Protein AF-A0A2D6BKG0-F1 (afdb_monomer_lite)

Radius of gyration: 27.36 Å; chains: 1; bounding box: 60×52×92 Å

pLDDT: mean 72.8, std 13.01, range [36.5, 95.31]

Sequence (234 aa):
MRWFEVRFPGMQSNSRDVLMWMREPLLHFLVLGALVFSAYGWLNSDVEAPQEIRVTSGIRDHLASVFRRSWMRAPTDQEMADLVEDWVRTEIASREALSMGLDGDDTVVRLTPSAAVFLVTASAEWQEIVHYRQGREGITRRRPWLAALVFGLLHGFGFAGALSETGLPEHAIPVALLFFNLGVEVGQLCFIAAMLVAWRVVGQLPWPEWAWRLPVYAIGTTAAFWSIARISAF

Foldseek 3Di:
DDDDDDDDPDPPPDVVVVVVCVPDVLNLLLVLLVVVLVVVCVVCVPPDPPPDDDPDPQVLVLLQLVCCVVPVDGDDPVRSVVSVVVVVVVVVVVVVCVVVVVPPDPPPPDPQLVNVLVVVVVVLVVVCVVCVVVVHHDPCRVPVVVVLVVNLVSVLVSVLVVVVSSVDDPVCSVVVSVVVSVVVVVVVVVVVVVVVVVCVVVVVDPDDPCVVVVVVSVVSNVVSNVVVVVVVVD

Secondary structure (DSSP, 8-state):
-------PPP----HHHHHHHTT-HHHHHHHHHHHHHHHHHHHTTT----------HHHHHHHHHHHHHHHSSPPPHHHHHHHHHHHHHHHHHHHHHHHTTTTSS-TTS---HHHHHHHHHHHHHHHHHHHHHTTPPPHHHH-HHHHHHHHHHHHHHHHHHHHHHTT--GGGHHHHHHHHHHHHHHHHHHHHHHHHHHHHHHTTS---TTTTHHHHHHHHHHHHHHHHHHHTT-

Structure (mmCIF, N/CA/C/O backbone):
data_AF-A0A2D6BKG0-F1
#
_entry.id   AF-A0A2D6BKG0-F1
#
loop_
_atom_site.group_PDB
_atom_site.id
_atom_site.type_symbol
_atom_site.label_atom_id
_atom_site.label_alt_id
_atom_site.label_comp_id
_atom_site.label_asym_id
_atom_site.label_entity_id
_atom_site.label_seq_id
_atom_site.pdbx_PDB_ins_code
_atom_site.Cartn_x
_atom_site.Cartn_y
_atom_site.Cartn_z
_atom_site.occupancy
_atom_site.B_iso_or_equiv
_atom_site.auth_seq_id
_atom_site.auth_comp_id
_atom_site.auth_asym_id
_atom_site.auth_atom_id
_atom_site.pdbx_PDB_model_num
ATOM 1 N N . MET A 1 1 ? 31.776 10.019 59.604 1.00 43.19 1 MET A N 1
ATOM 2 C CA . MET A 1 1 ? 31.337 9.731 58.223 1.00 43.19 1 MET A CA 1
ATOM 3 C C . MET A 1 1 ? 30.532 8.439 58.256 1.00 43.19 1 MET A C 1
ATOM 5 O O . MET A 1 1 ? 31.113 7.393 58.509 1.00 43.19 1 MET A O 1
ATOM 9 N N . ARG A 1 2 ? 29.198 8.521 58.163 1.00 36.50 2 ARG A N 1
ATOM 10 C CA . ARG A 1 2 ? 28.294 7.359 58.163 1.00 36.50 2 ARG A CA 1
ATOM 11 C C . ARG A 1 2 ? 27.855 7.097 56.725 1.00 36.50 2 ARG A C 1
ATOM 13 O O . ARG A 1 2 ? 27.348 8.003 56.073 1.00 36.50 2 ARG A O 1
ATOM 20 N N . TRP A 1 3 ? 28.116 5.884 56.257 1.00 44.94 3 TRP A N 1
ATOM 21 C CA . TRP A 1 3 ? 27.739 5.378 54.945 1.00 44.94 3 TRP A CA 1
ATOM 22 C C . TRP A 1 3 ? 26.216 5.216 54.856 1.00 44.94 3 TRP A C 1
ATOM 24 O O . TRP A 1 3 ? 25.580 4.789 55.818 1.00 44.94 3 TRP A O 1
ATOM 34 N N . PHE A 1 4 ? 25.641 5.589 53.713 1.00 50.44 4 PHE A N 1
ATOM 35 C CA . PHE A 1 4 ? 24.244 5.332 53.369 1.00 50.44 4 PHE A CA 1
ATOM 36 C C . PHE A 1 4 ? 24.053 3.827 53.124 1.00 50.44 4 PHE A C 1
ATOM 38 O O . PHE A 1 4 ? 24.537 3.299 52.127 1.00 50.44 4 PHE A O 1
ATOM 45 N N . GLU A 1 5 ? 23.330 3.137 54.005 1.00 48.56 5 GLU A N 1
ATOM 46 C CA . GLU A 1 5 ? 22.755 1.825 53.691 1.00 48.56 5 GLU A CA 1
ATOM 47 C C . GLU A 1 5 ? 21.520 2.031 52.804 1.00 48.56 5 GLU A C 1
ATOM 49 O O . GLU A 1 5 ? 20.438 2.384 53.274 1.00 48.56 5 GLU A O 1
ATOM 54 N N . VAL A 1 6 ? 21.683 1.831 51.495 1.00 57.31 6 VAL A N 1
ATOM 55 C CA . VAL A 1 6 ? 20.559 1.735 50.557 1.00 57.31 6 VAL A CA 1
ATOM 56 C C . VAL A 1 6 ? 20.031 0.305 50.609 1.00 57.31 6 VAL A C 1
ATOM 58 O O . VAL A 1 6 ? 20.658 -0.632 50.119 1.00 57.31 6 VAL A O 1
ATOM 61 N N . ARG A 1 7 ? 18.869 0.129 51.237 1.00 45.84 7 ARG A N 1
ATOM 62 C CA . ARG A 1 7 ? 18.167 -1.153 51.315 1.00 45.84 7 ARG A CA 1
ATOM 63 C C . ARG A 1 7 ? 17.361 -1.355 50.031 1.00 45.84 7 ARG A C 1
ATOM 65 O O . ARG A 1 7 ? 16.322 -0.727 49.853 1.00 45.84 7 ARG A O 1
ATOM 72 N N . PHE A 1 8 ? 17.839 -2.218 49.137 1.00 50.47 8 PHE A N 1
ATOM 73 C CA . PHE A 1 8 ? 17.073 -2.630 47.958 1.00 50.47 8 PHE A CA 1
ATOM 74 C C . PHE A 1 8 ? 15.815 -3.400 48.402 1.00 50.47 8 PHE A C 1
ATOM 76 O O . PHE A 1 8 ? 15.936 -4.340 49.196 1.00 50.47 8 PHE A O 1
ATOM 83 N N . PRO A 1 9 ? 14.607 -3.035 47.931 1.00 54.44 9 PRO A N 1
ATOM 84 C CA . PRO A 1 9 ? 13.416 -3.837 48.169 1.00 54.44 9 PRO A CA 1
ATOM 85 C C . PRO A 1 9 ? 13.602 -5.199 47.499 1.00 54.44 9 PRO A C 1
ATOM 87 O O . PRO A 1 9 ? 13.883 -5.276 46.304 1.00 54.44 9 PRO A O 1
ATOM 90 N N . GLY A 1 10 ? 13.471 -6.274 48.276 1.00 48.09 10 GLY A N 1
ATOM 91 C CA . GLY A 1 10 ? 13.491 -7.632 47.749 1.00 48.09 10 GLY A CA 1
ATOM 92 C C . GLY A 1 10 ? 12.394 -7.803 46.701 1.00 48.09 10 GLY A C 1
ATOM 93 O O . GLY A 1 10 ? 11.230 -7.501 46.963 1.00 48.09 10 GLY A O 1
ATOM 94 N N . MET A 1 11 ? 12.779 -8.285 45.523 1.00 51.69 11 MET A N 1
ATOM 95 C CA . MET A 1 11 ? 11.884 -8.627 44.424 1.00 51.69 11 MET A CA 1
ATOM 96 C C . MET A 1 11 ? 11.094 -9.888 44.812 1.00 51.69 11 MET A C 1
ATOM 98 O O . MET A 1 11 ? 11.432 -11.004 44.430 1.00 51.69 11 MET A O 1
ATOM 102 N N . GLN A 1 12 ? 10.073 -9.727 45.654 1.00 57.28 12 GLN A N 1
ATOM 103 C CA . GLN A 1 12 ? 9.067 -10.763 45.855 1.00 57.28 12 GLN A CA 1
ATOM 104 C C . GLN A 1 12 ? 8.180 -10.755 44.609 1.00 57.28 12 GLN A C 1
ATOM 106 O O . GLN A 1 12 ? 7.312 -9.897 44.485 1.00 57.28 12 GLN A O 1
ATOM 111 N N . SER A 1 13 ? 8.448 -11.668 43.669 1.00 58.84 13 SER A N 1
ATOM 112 C CA . SER A 1 13 ? 7.582 -11.918 42.512 1.00 58.84 13 SER A CA 1
ATOM 113 C C . SER A 1 13 ? 6.199 -12.300 43.030 1.00 58.84 13 SER A C 1
ATOM 115 O O . SER A 1 13 ? 5.986 -13.397 43.549 1.00 58.84 13 SER A O 1
ATOM 117 N N . ASN A 1 14 ? 5.277 -11.346 42.981 1.00 56.12 14 ASN A N 1
ATOM 118 C CA . ASN A 1 14 ? 3.918 -11.545 43.435 1.00 56.12 14 ASN A CA 1
ATOM 119 C C . ASN A 1 14 ? 3.135 -12.120 42.250 1.00 56.12 14 ASN A C 1
ATOM 121 O O . ASN A 1 14 ? 3.216 -11.589 41.145 1.00 56.12 14 ASN A O 1
ATOM 125 N N . SER A 1 15 ? 2.315 -13.156 42.440 1.00 57.91 15 SER A N 1
ATOM 126 C CA . SER A 1 15 ? 1.469 -13.709 41.358 1.00 57.91 15 SER A CA 1
ATOM 127 C C . SER A 1 15 ? 0.515 -12.665 40.746 1.00 57.91 15 SER A C 1
ATOM 129 O O . SER A 1 15 ? -0.047 -12.871 39.672 1.00 57.91 15 SER A O 1
ATOM 131 N N . ARG A 1 16 ? 0.345 -11.522 41.425 1.00 58.50 16 ARG A N 1
ATOM 132 C CA . ARG A 1 16 ? -0.353 -10.329 40.931 1.00 58.50 16 ARG A CA 1
ATOM 133 C C . ARG A 1 16 ? 0.373 -9.627 39.782 1.00 58.50 16 ARG A C 1
ATOM 135 O O . ARG A 1 16 ? -0.314 -9.099 38.913 1.00 58.50 16 ARG A O 1
ATOM 142 N N . ASP A 1 17 ? 1.702 -9.673 39.746 1.00 57.72 17 ASP A N 1
ATOM 143 C CA . ASP A 1 17 ? 2.503 -9.068 38.680 1.00 57.72 17 ASP A CA 1
ATOM 144 C C . ASP A 1 17 ? 2.350 -9.885 37.392 1.00 57.72 17 ASP A C 1
ATOM 146 O O . ASP A 1 17 ? 2.049 -9.329 36.345 1.00 57.72 17 ASP A O 1
ATOM 150 N N . VAL A 1 18 ? 2.389 -11.221 37.469 1.00 57.94 18 VAL A N 1
ATOM 151 C CA . VAL A 1 18 ? 2.134 -12.106 36.311 1.00 57.94 18 VAL A CA 1
ATOM 152 C C . VAL A 1 18 ? 0.729 -11.885 35.728 1.00 57.94 18 VAL A C 1
ATOM 154 O O . VAL A 1 18 ? 0.560 -11.809 34.511 1.00 57.94 18 VAL A O 1
ATOM 157 N N . LEU A 1 19 ? -0.282 -11.701 36.585 1.00 55.62 19 LEU A N 1
ATOM 158 C CA . LEU A 1 19 ? -1.649 -11.383 36.150 1.00 55.62 19 LEU A CA 1
ATOM 159 C C . LEU A 1 19 ? -1.781 -9.990 35.505 1.00 55.62 19 LEU A C 1
ATOM 161 O O . LEU A 1 19 ? -2.734 -9.748 34.763 1.00 55.62 19 LEU A O 1
ATOM 165 N N . MET A 1 20 ? -0.863 -9.070 35.811 1.00 56.97 20 MET A N 1
ATOM 166 C CA . MET A 1 20 ? -0.818 -7.725 35.237 1.00 56.97 20 MET A CA 1
ATOM 167 C C . MET A 1 20 ? -0.346 -7.769 33.780 1.00 56.97 20 MET A C 1
ATOM 169 O O . MET A 1 20 ? -0.978 -7.155 32.925 1.00 56.97 20 MET A O 1
ATOM 173 N N . TRP A 1 21 ? 0.676 -8.575 33.479 1.00 58.31 21 TRP A N 1
ATOM 174 C CA . TRP A 1 21 ? 1.212 -8.738 32.121 1.00 58.31 21 TRP A CA 1
ATOM 175 C C . TRP A 1 21 ? 0.209 -9.423 31.181 1.00 58.31 21 TRP A C 1
ATOM 177 O O . TRP A 1 21 ? 0.065 -9.026 30.030 1.00 58.31 21 TRP A O 1
ATOM 187 N N . MET A 1 22 ? -0.585 -10.377 31.685 1.00 63.59 22 MET A N 1
ATOM 1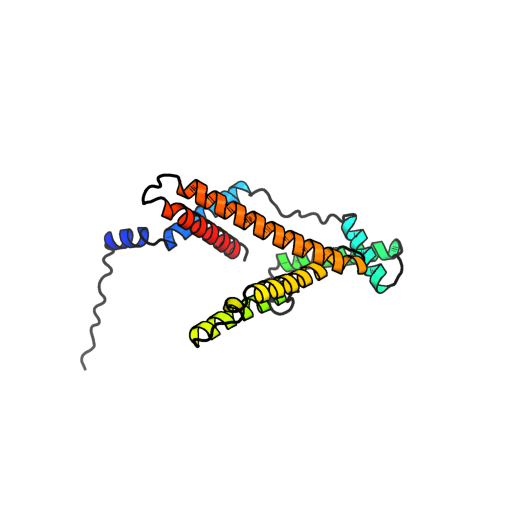88 C CA . MET A 1 22 ? -1.683 -11.011 30.929 1.00 63.59 22 MET A CA 1
ATOM 189 C C . MET A 1 22 ? -2.877 -10.079 30.647 1.00 63.59 22 MET A C 1
ATOM 191 O O . MET A 1 22 ? -3.876 -10.498 30.063 1.00 63.59 22 MET A O 1
ATOM 195 N N . ARG A 1 23 ? -2.833 -8.827 31.109 1.00 60.75 23 ARG A N 1
ATOM 196 C CA . ARG A 1 23 ? -3.823 -7.799 30.765 1.00 60.75 23 ARG A CA 1
ATOM 197 C C . ARG A 1 23 ? -3.294 -6.796 29.750 1.00 60.75 23 ARG A C 1
ATOM 199 O O . ARG A 1 23 ? -4.075 -5.955 29.306 1.00 60.75 23 ARG A O 1
ATOM 206 N N . GLU A 1 24 ? -2.021 -6.883 29.372 1.00 67.25 24 GLU A N 1
ATOM 207 C CA . GLU A 1 24 ? -1.417 -5.964 28.419 1.00 67.25 24 GLU A CA 1
ATOM 208 C C . GLU A 1 24 ? -1.787 -6.340 26.976 1.00 67.25 24 GLU A C 1
ATOM 210 O O . GLU A 1 24 ? -1.383 -7.395 26.481 1.00 67.25 24 GLU A O 1
ATOM 21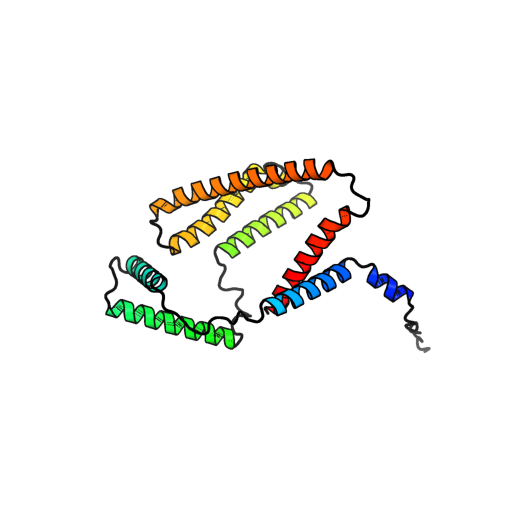5 N N . PRO A 1 25 ? -2.521 -5.472 26.251 1.00 68.56 25 PRO A N 1
ATOM 216 C CA . PRO A 1 25 ? -2.934 -5.757 24.876 1.00 68.56 25 PRO A CA 1
ATOM 217 C C . PRO A 1 25 ? -1.747 -5.975 23.930 1.00 68.56 25 PRO A C 1
ATOM 219 O O . PRO A 1 25 ? -1.833 -6.780 23.006 1.00 68.56 25 PRO A O 1
ATOM 222 N N . LEU A 1 26 ? -0.628 -5.286 24.188 1.00 65.50 26 LEU A N 1
ATOM 223 C CA . LEU A 1 26 ? 0.608 -5.399 23.413 1.00 65.50 26 LEU A CA 1
ATOM 224 C C . LEU A 1 26 ? 1.160 -6.831 23.434 1.00 65.50 26 LEU A C 1
ATOM 226 O O . LEU A 1 26 ? 1.492 -7.378 22.383 1.00 65.50 26 LEU A O 1
ATOM 230 N N . LEU A 1 27 ? 1.207 -7.449 24.619 1.00 72.50 27 LEU A N 1
ATOM 231 C CA . LEU A 1 27 ? 1.680 -8.819 24.791 1.00 72.50 27 LEU A CA 1
ATOM 232 C C . LEU A 1 27 ? 0.822 -9.794 23.975 1.00 72.50 27 LEU A C 1
ATOM 234 O O . LEU A 1 27 ? 1.352 -10.678 23.305 1.00 72.50 27 LEU A O 1
ATOM 238 N N . HIS A 1 28 ? -0.500 -9.605 23.976 1.00 75.25 28 HIS A N 1
ATOM 239 C CA . HIS A 1 28 ? -1.415 -10.461 23.220 1.00 75.25 28 HIS A CA 1
ATOM 240 C C . HIS A 1 28 ? -1.174 -10.376 21.711 1.00 75.25 28 HIS A C 1
ATOM 242 O O . HIS A 1 28 ? -1.156 -11.408 21.044 1.00 75.25 28 HIS A O 1
ATOM 248 N N . PHE A 1 29 ? -0.966 -9.171 21.170 1.00 68.81 29 PHE A N 1
ATOM 249 C CA . PHE A 1 29 ? -0.683 -8.998 19.743 1.00 68.81 29 PHE A CA 1
ATOM 250 C C . PHE A 1 29 ? 0.645 -9.629 19.346 1.00 68.81 29 PHE A C 1
ATOM 252 O O . PHE A 1 29 ? 0.711 -10.284 18.311 1.00 68.81 29 PHE A O 1
ATOM 259 N N . LEU A 1 30 ? 1.677 -9.483 20.177 1.00 69.81 30 LEU A N 1
ATOM 260 C CA . LEU A 1 30 ? 2.996 -10.047 19.908 1.00 69.81 30 LEU A CA 1
ATOM 261 C C . LEU A 1 30 ? 2.949 -11.581 19.898 1.00 69.81 30 LEU A C 1
ATOM 263 O O . LEU A 1 30 ? 3.461 -12.205 18.971 1.00 69.81 30 LEU A O 1
ATOM 267 N N . VAL A 1 31 ? 2.256 -12.188 20.867 1.00 80.62 31 VAL A N 1
ATOM 268 C CA . VAL A 1 31 ? 2.072 -13.647 20.933 1.00 80.62 31 VAL A CA 1
ATOM 269 C C . VAL A 1 31 ? 1.240 -14.163 19.756 1.00 80.62 31 VAL A C 1
ATOM 271 O O . VAL A 1 31 ? 1.655 -15.105 19.085 1.00 80.62 31 VAL A O 1
ATOM 274 N N . LEU A 1 32 ? 0.086 -13.549 19.468 1.00 75.62 32 LEU A N 1
ATOM 275 C CA . LEU A 1 32 ? -0.762 -13.957 18.341 1.00 75.62 32 LEU A CA 1
ATOM 276 C C . LEU A 1 32 ? -0.039 -13.785 16.999 1.00 75.62 32 LEU A C 1
ATOM 278 O O . LEU A 1 32 ? -0.083 -14.686 16.163 1.00 75.62 32 LEU A O 1
ATOM 282 N N . GLY A 1 33 ? 0.666 -12.667 16.811 1.00 62.47 33 GLY A N 1
ATOM 283 C CA . GLY A 1 33 ? 1.477 -12.407 15.624 1.00 62.47 33 GLY A CA 1
ATOM 284 C C . GLY A 1 33 ? 2.579 -13.450 15.438 1.00 62.47 33 GLY A C 1
ATOM 285 O O . GLY A 1 33 ? 2.727 -13.979 14.340 1.00 62.47 33 GLY A O 1
ATOM 286 N N . ALA A 1 34 ? 3.294 -13.812 16.508 1.00 73.19 34 ALA A N 1
ATOM 287 C CA . ALA A 1 34 ? 4.340 -14.835 16.471 1.00 73.19 34 ALA A CA 1
ATOM 288 C C . ALA A 1 34 ? 3.793 -16.231 16.135 1.00 73.19 34 ALA A C 1
ATOM 290 O O . ALA A 1 34 ? 4.412 -16.970 15.368 1.00 73.19 34 ALA A O 1
ATOM 291 N N . LEU A 1 35 ? 2.616 -16.586 16.662 1.00 83.25 35 LEU A N 1
ATOM 292 C CA . LEU A 1 35 ? 1.948 -17.853 16.351 1.00 83.25 35 LEU A CA 1
ATOM 293 C C . LEU A 1 35 ? 1.533 -17.928 14.878 1.00 83.25 35 LEU A C 1
ATOM 295 O O . LEU A 1 35 ? 1.825 -18.922 14.214 1.00 83.25 35 LEU A O 1
ATOM 299 N N . VAL A 1 36 ? 0.898 -16.873 14.352 1.00 76.31 36 VAL A N 1
ATOM 300 C CA . VAL A 1 36 ? 0.514 -16.800 12.931 1.00 76.31 36 VAL A CA 1
ATOM 301 C C . VAL A 1 36 ? 1.752 -16.826 12.036 1.00 76.31 36 VAL A C 1
ATOM 303 O O . VAL A 1 36 ? 1.755 -17.531 11.033 1.00 76.31 36 VAL A O 1
ATOM 306 N N . PHE A 1 37 ? 2.818 -16.114 12.413 1.00 70.81 37 PHE A N 1
ATOM 307 C CA . PHE A 1 37 ? 4.076 -16.089 11.667 1.00 70.81 37 PHE A CA 1
ATOM 308 C C . PHE A 1 37 ? 4.737 -17.466 11.599 1.00 70.81 37 PHE A C 1
ATOM 310 O O . PHE A 1 37 ? 5.104 -17.925 10.520 1.00 70.81 37 PHE A O 1
ATOM 317 N N . SER A 1 38 ? 4.799 -18.165 12.731 1.00 78.56 38 SER A N 1
ATOM 318 C CA . SER A 1 38 ? 5.353 -19.520 12.803 1.00 78.56 38 SER A CA 1
ATOM 319 C C . SER A 1 38 ? 4.531 -20.512 11.975 1.00 78.56 38 SER A C 1
ATOM 321 O O . SER A 1 38 ? 5.091 -21.320 11.239 1.00 78.56 38 SER A O 1
ATOM 323 N N . ALA A 1 39 ? 3.198 -20.424 12.044 1.00 79.69 39 ALA A N 1
ATOM 324 C CA . ALA A 1 39 ? 2.308 -21.252 11.235 1.00 79.69 39 ALA A CA 1
ATOM 325 C C . ALA A 1 39 ? 2.451 -20.952 9.735 1.00 79.69 39 ALA A C 1
ATOM 327 O O . ALA A 1 39 ? 2.505 -21.877 8.931 1.00 79.69 39 ALA A O 1
ATOM 328 N N . TYR A 1 40 ? 2.559 -19.676 9.354 1.00 72.44 40 TYR A N 1
ATOM 329 C CA . TYR A 1 40 ? 2.789 -19.263 7.970 1.00 72.44 40 TYR A CA 1
ATOM 330 C C . TYR A 1 40 ? 4.127 -19.780 7.433 1.00 72.44 40 TYR A C 1
ATOM 332 O O . TYR A 1 40 ? 4.162 -20.301 6.321 1.00 72.44 40 TYR A O 1
ATOM 340 N N . GLY A 1 41 ? 5.204 -19.666 8.216 1.00 70.81 41 GLY A N 1
ATOM 341 C CA . GLY A 1 41 ? 6.518 -20.199 7.855 1.00 70.81 41 GLY A CA 1
ATOM 342 C C . GLY A 1 41 ? 6.483 -21.713 7.672 1.00 70.81 41 GLY A C 1
ATOM 343 O O . GLY A 1 41 ? 6.995 -22.216 6.683 1.00 70.81 41 GLY A O 1
ATOM 344 N N . TRP A 1 42 ? 5.789 -22.430 8.560 1.00 79.62 42 TRP A N 1
ATOM 345 C CA . TRP A 1 42 ? 5.625 -23.878 8.445 1.00 79.62 42 TRP A CA 1
ATOM 346 C C . TRP A 1 42 ? 4.795 -24.292 7.217 1.00 79.62 42 TRP A C 1
ATOM 348 O O . TRP A 1 42 ? 5.173 -25.224 6.508 1.00 79.62 42 TRP A O 1
ATOM 358 N N . LEU A 1 43 ? 3.703 -23.580 6.912 1.00 79.38 43 LEU A N 1
ATOM 359 C CA . LEU A 1 43 ? 2.881 -23.853 5.723 1.00 79.38 43 LEU A CA 1
ATOM 360 C C . LEU A 1 43 ? 3.597 -23.525 4.404 1.00 79.38 43 LEU A C 1
ATOM 362 O O . LEU A 1 43 ? 3.262 -24.118 3.385 1.00 79.38 43 LEU A O 1
ATOM 366 N N . ASN A 1 44 ? 4.546 -22.585 4.412 1.00 69.25 44 ASN A N 1
ATOM 367 C CA . ASN A 1 44 ? 5.263 -22.126 3.217 1.00 69.25 44 ASN A CA 1
ATOM 368 C C . ASN A 1 44 ? 6.746 -22.537 3.205 1.00 69.25 44 ASN A C 1
ATOM 370 O O . ASN A 1 44 ? 7.540 -21.923 2.494 1.00 69.25 44 ASN A O 1
ATOM 374 N N . SER A 1 45 ? 7.112 -23.573 3.967 1.00 60.97 45 SER A N 1
ATOM 375 C CA . SER A 1 45 ? 8.493 -24.073 4.102 1.00 60.97 45 SER A CA 1
ATOM 376 C C . SER A 1 45 ? 9.143 -24.467 2.769 1.00 60.97 45 SER A C 1
ATOM 378 O O . SER A 1 45 ? 10.364 -24.487 2.672 1.00 60.97 45 SER A O 1
ATOM 380 N N . ASP A 1 46 ? 8.332 -24.767 1.751 1.00 55.06 46 ASP A N 1
ATOM 381 C CA . ASP A 1 46 ? 8.783 -25.329 0.475 1.00 55.06 46 ASP A CA 1
ATOM 382 C C . ASP A 1 46 ? 9.054 -24.268 -0.612 1.00 55.06 46 ASP A C 1
ATOM 384 O O . ASP A 1 46 ? 9.382 -24.613 -1.748 1.00 55.06 46 ASP A O 1
ATOM 388 N N . VAL A 1 47 ? 8.914 -22.969 -0.309 1.00 53.03 47 VAL A N 1
ATOM 389 C CA . VAL A 1 47 ? 9.221 -21.890 -1.268 1.00 53.03 47 VAL A CA 1
ATOM 390 C C . VAL A 1 47 ? 10.711 -21.542 -1.196 1.00 53.03 47 VAL A C 1
ATOM 392 O O . VAL A 1 47 ? 11.106 -20.475 -0.728 1.00 53.03 47 VAL A O 1
ATOM 395 N N . GLU A 1 48 ? 11.560 -22.455 -1.660 1.00 54.62 48 GLU A N 1
ATOM 396 C CA . GLU A 1 48 ? 12.963 -22.147 -1.944 1.00 54.62 48 GLU A CA 1
ATOM 397 C C . GLU A 1 48 ? 13.043 -21.135 -3.097 1.00 54.62 48 GLU A C 1
ATOM 399 O O . GLU A 1 48 ? 12.397 -21.288 -4.139 1.00 54.62 48 GLU A O 1
ATOM 404 N N . ALA A 1 49 ? 13.839 -20.076 -2.922 1.00 55.47 49 ALA A N 1
ATOM 405 C CA . ALA A 1 49 ? 14.114 -19.132 -3.996 1.00 55.47 49 ALA A CA 1
ATOM 406 C C . ALA A 1 49 ? 14.719 -19.901 -5.189 1.00 55.47 49 ALA A C 1
ATOM 408 O O . ALA A 1 49 ? 15.719 -20.601 -5.005 1.00 55.47 49 ALA A O 1
ATOM 409 N N . PRO A 1 50 ? 14.144 -19.811 -6.404 1.00 49.56 50 PRO A N 1
ATOM 410 C CA . PRO A 1 50 ? 14.613 -20.602 -7.533 1.00 49.56 50 PRO A CA 1
ATOM 411 C C . PRO A 1 50 ? 16.085 -20.284 -7.830 1.00 49.56 50 PRO A C 1
ATOM 413 O O . PRO A 1 50 ? 16.431 -19.181 -8.259 1.00 49.56 50 PRO A O 1
ATOM 416 N N . GLN A 1 51 ? 16.951 -21.278 -7.619 1.00 54.38 51 GLN A N 1
ATOM 417 C CA . GLN A 1 51 ? 18.401 -21.186 -7.833 1.00 54.38 51 GLN A CA 1
ATOM 418 C C . GLN A 1 51 ? 18.801 -21.167 -9.322 1.00 54.38 51 GLN A C 1
ATOM 420 O O . GLN A 1 51 ? 19.981 -21.093 -9.653 1.00 54.38 51 GLN A O 1
ATOM 425 N N . GLU A 1 52 ? 17.829 -21.207 -10.236 1.00 60.25 52 GLU A N 1
ATOM 426 C CA . GLU A 1 52 ? 18.043 -21.236 -11.683 1.00 60.25 52 GLU A CA 1
ATOM 427 C C . GLU A 1 52 ? 17.707 -19.871 -12.313 1.00 60.25 52 GLU A C 1
ATOM 429 O O . GLU A 1 52 ? 16.557 -19.422 -12.296 1.00 60.25 52 GLU A O 1
ATOM 434 N N . ILE A 1 53 ? 18.705 -19.206 -12.904 1.00 61.69 53 ILE A N 1
ATOM 435 C CA . ILE A 1 53 ? 18.505 -17.989 -13.705 1.00 61.69 53 ILE A CA 1
ATOM 436 C C . ILE A 1 53 ? 17.979 -18.413 -15.082 1.00 61.69 53 ILE A C 1
ATOM 438 O O . ILE A 1 53 ? 18.746 -18.752 -15.982 1.00 61.69 53 ILE A O 1
ATOM 442 N N . ARG A 1 54 ? 16.655 -18.407 -15.268 1.00 72.25 54 ARG A N 1
ATOM 443 C CA . ARG A 1 54 ? 16.051 -18.633 -16.589 1.00 72.25 54 ARG A CA 1
ATOM 444 C C . ARG A 1 54 ? 16.017 -17.337 -17.393 1.00 72.25 54 ARG A C 1
ATOM 446 O O . ARG A 1 54 ? 15.241 -16.434 -17.087 1.00 72.25 54 ARG A O 1
ATOM 453 N N . VAL A 1 55 ? 16.805 -17.274 -18.468 1.00 74.69 55 VAL A N 1
ATOM 454 C CA . VAL A 1 55 ? 16.734 -16.182 -19.452 1.00 74.69 55 VAL A CA 1
ATOM 455 C C . VAL A 1 55 ? 15.443 -16.330 -20.262 1.00 74.69 55 VAL A C 1
ATOM 457 O O . VAL A 1 55 ? 15.357 -17.090 -21.228 1.00 74.69 55 VAL A O 1
ATOM 460 N N . THR A 1 56 ? 14.398 -15.627 -19.833 1.00 82.94 56 THR A N 1
ATOM 461 C CA . THR A 1 56 ? 13.093 -15.635 -20.502 1.00 82.94 56 THR A CA 1
ATOM 462 C C . THR A 1 56 ? 13.120 -14.807 -21.790 1.00 82.94 56 THR A C 1
ATOM 464 O O . THR A 1 56 ? 14.007 -13.978 -22.012 1.00 82.94 56 THR A O 1
ATOM 467 N N . SER A 1 57 ? 12.130 -15.007 -22.666 1.00 77.06 57 SER A N 1
ATOM 468 C CA . SER A 1 57 ? 11.921 -14.125 -23.825 1.00 77.06 57 SER A CA 1
ATOM 469 C C . SER A 1 57 ? 11.717 -12.666 -23.401 1.00 77.06 57 SER A C 1
ATOM 471 O O . SER A 1 57 ? 12.259 -11.776 -24.044 1.00 77.06 57 SER A O 1
ATOM 473 N N . GLY A 1 58 ? 11.053 -12.428 -22.264 1.00 77.44 58 GLY A N 1
ATOM 474 C CA . GLY A 1 58 ? 10.826 -11.081 -21.734 1.00 77.44 58 GLY A CA 1
ATOM 475 C C . GLY A 1 58 ? 12.113 -10.329 -21.378 1.00 77.44 58 GLY A C 1
ATOM 476 O O . GLY A 1 58 ? 12.210 -9.135 -21.645 1.00 77.44 58 GLY A O 1
ATOM 477 N N . ILE A 1 59 ? 13.129 -11.018 -20.841 1.00 78.81 59 ILE A N 1
ATOM 478 C CA . ILE A 1 59 ? 14.436 -10.397 -20.556 1.00 78.81 59 ILE A CA 1
ATOM 479 C C . ILE A 1 59 ? 15.125 -9.987 -21.861 1.00 78.81 59 ILE A C 1
ATOM 481 O O . ILE A 1 59 ? 15.631 -8.871 -21.964 1.00 78.81 59 ILE A O 1
ATOM 485 N N . ARG A 1 60 ? 15.089 -10.847 -22.887 1.00 84.81 60 ARG A N 1
ATOM 486 C CA . ARG A 1 60 ? 15.632 -10.515 -24.214 1.00 84.81 60 ARG A CA 1
ATOM 487 C C . ARG A 1 60 ? 14.922 -9.316 -24.840 1.00 84.81 60 ARG A C 1
ATOM 489 O O . ARG A 1 60 ? 15.589 -8.431 -25.370 1.00 84.81 60 ARG A O 1
ATOM 496 N N . ASP A 1 61 ? 13.598 -9.245 -24.727 1.00 85.00 61 ASP A N 1
ATOM 497 C CA . ASP A 1 61 ? 12.814 -8.119 -25.241 1.00 85.00 61 ASP A CA 1
ATOM 498 C C . ASP A 1 61 ? 13.146 -6.809 -24.509 1.00 85.00 61 ASP A C 1
ATOM 500 O O . ASP A 1 61 ? 13.297 -5.759 -25.145 1.00 85.00 61 ASP A O 1
ATOM 504 N N . HIS A 1 62 ? 13.333 -6.871 -23.186 1.00 83.38 62 HIS A N 1
ATOM 505 C CA . HIS A 1 62 ? 13.777 -5.735 -22.384 1.00 83.38 62 HIS A CA 1
ATOM 506 C C . HIS A 1 62 ? 15.175 -5.258 -22.799 1.00 83.38 62 HIS A C 1
ATOM 508 O O . HIS A 1 62 ? 15.330 -4.080 -23.127 1.00 83.38 62 HIS A O 1
ATOM 514 N N . LEU A 1 63 ? 16.170 -6.148 -22.883 1.00 88.75 63 LEU A N 1
ATOM 515 C CA . LEU A 1 63 ? 17.524 -5.795 -23.331 1.00 88.75 63 LEU A CA 1
ATOM 516 C C . LEU A 1 63 ? 17.511 -5.201 -24.749 1.00 88.75 63 LEU A C 1
ATOM 518 O O . LEU A 1 63 ? 18.119 -4.157 -24.997 1.00 88.75 63 LEU A O 1
ATOM 522 N N . ALA A 1 64 ? 16.722 -5.782 -25.659 1.00 88.00 64 ALA A N 1
ATOM 523 C CA . ALA A 1 64 ? 16.523 -5.250 -27.005 1.00 88.00 64 ALA A CA 1
ATOM 524 C C . ALA A 1 64 ? 15.888 -3.851 -27.002 1.00 88.00 64 ALA A C 1
ATOM 526 O O . ALA A 1 64 ? 16.189 -3.022 -27.863 1.00 88.00 64 ALA A O 1
ATOM 527 N N . SER A 1 65 ? 14.959 -3.584 -26.079 1.00 86.75 65 SER A N 1
ATOM 528 C CA . SER A 1 65 ? 14.317 -2.272 -25.926 1.00 86.75 65 SER A CA 1
ATOM 529 C C . SER A 1 65 ? 15.292 -1.207 -25.422 1.00 86.75 65 SER A C 1
ATOM 531 O O . SER A 1 65 ? 15.294 -0.088 -25.935 1.00 86.75 65 SER A O 1
ATOM 533 N N . VAL A 1 66 ? 16.156 -1.555 -24.462 1.00 83.62 66 VAL A N 1
ATOM 534 C CA . VAL A 1 66 ? 17.182 -0.657 -23.918 1.00 83.62 66 VAL A CA 1
ATOM 535 C C . VAL A 1 66 ? 18.182 -0.316 -25.016 1.00 83.62 66 VAL A C 1
ATOM 537 O O . VAL A 1 66 ? 18.413 0.860 -25.291 1.00 83.62 66 VAL A O 1
ATOM 540 N N . PHE A 1 67 ? 18.676 -1.330 -25.728 1.00 89.94 67 PHE A N 1
ATOM 541 C CA . PHE A 1 67 ? 19.598 -1.134 -26.840 1.00 89.94 67 PHE A CA 1
ATOM 542 C C . PHE A 1 67 ? 18.987 -0.264 -27.946 1.00 89.94 67 PHE A C 1
ATOM 544 O O . PHE A 1 67 ? 19.622 0.682 -28.408 1.00 89.94 67 PHE A O 1
ATOM 551 N N . ARG A 1 68 ? 17.726 -0.513 -28.331 1.00 90.56 68 ARG A N 1
ATOM 552 C CA . ARG A 1 68 ? 17.020 0.301 -29.335 1.00 90.56 68 ARG A CA 1
ATOM 553 C C . ARG A 1 68 ? 16.881 1.763 -28.930 1.00 90.56 68 ARG A C 1
ATOM 555 O O . ARG A 1 68 ? 17.031 2.619 -29.794 1.00 90.56 68 ARG A O 1
ATOM 562 N N . ARG A 1 69 ? 16.615 2.061 -27.655 1.00 85.75 69 ARG A N 1
ATOM 563 C CA . ARG A 1 69 ? 16.528 3.450 -27.170 1.00 85.75 69 ARG A CA 1
ATOM 564 C C . ARG A 1 69 ? 17.867 4.177 -27.273 1.00 85.75 69 ARG A C 1
ATOM 566 O O . ARG A 1 69 ? 17.888 5.348 -27.629 1.00 85.75 69 ARG A O 1
ATOM 573 N N . SER A 1 70 ? 18.972 3.486 -27.004 1.00 86.81 70 SER A N 1
ATOM 574 C CA . SER A 1 70 ? 20.312 4.082 -27.057 1.00 86.81 70 SER A CA 1
ATOM 575 C C . SER A 1 70 ? 20.874 4.186 -28.475 1.00 86.81 70 SER A C 1
ATOM 577 O O . SER A 1 70 ? 21.495 5.187 -28.820 1.00 86.81 70 SER A O 1
ATOM 579 N N . TRP A 1 71 ? 20.656 3.167 -29.305 1.00 87.38 71 TRP A N 1
ATOM 580 C CA . TRP A 1 71 ? 21.310 3.026 -30.609 1.00 87.38 71 TRP A CA 1
ATOM 581 C C . TRP A 1 71 ? 20.372 3.260 -31.797 1.00 87.38 71 TRP A C 1
ATOM 583 O O . TRP A 1 71 ? 20.818 3.211 -32.942 1.00 87.38 71 TRP A O 1
ATOM 593 N N . MET A 1 72 ? 19.079 3.504 -31.547 1.00 87.88 72 MET A N 1
ATOM 594 C CA . MET A 1 72 ? 18.035 3.747 -32.557 1.00 87.88 72 MET A CA 1
ATOM 595 C C . MET A 1 72 ? 17.922 2.642 -33.625 1.00 87.88 72 MET A C 1
ATOM 597 O O . MET A 1 72 ? 17.383 2.856 -34.710 1.00 87.88 72 MET A O 1
ATOM 601 N N . ARG A 1 73 ? 18.407 1.433 -33.316 1.00 91.44 73 ARG A N 1
ATOM 602 C CA . ARG A 1 73 ? 18.345 0.237 -34.167 1.00 91.44 73 ARG A CA 1
ATOM 603 C C . ARG A 1 73 ? 18.207 -1.027 -33.327 1.00 91.44 73 ARG A C 1
ATOM 605 O O . ARG A 1 73 ? 18.524 -1.022 -32.139 1.00 91.44 73 ARG A O 1
ATOM 612 N N . ALA A 1 74 ? 17.763 -2.118 -33.946 1.00 90.25 74 ALA A N 1
ATOM 613 C CA . ALA A 1 74 ? 17.759 -3.424 -33.293 1.00 90.25 74 ALA A CA 1
ATOM 614 C C . ALA A 1 74 ? 19.201 -3.945 -33.079 1.00 90.25 74 ALA A C 1
ATOM 616 O O . ALA A 1 74 ? 20.072 -3.677 -33.920 1.00 90.25 74 ALA A O 1
ATOM 617 N N . PRO A 1 75 ? 19.461 -4.662 -31.970 1.00 91.62 75 PRO A N 1
ATOM 618 C CA . PRO A 1 75 ? 20.724 -5.365 -31.767 1.00 91.62 75 PRO A CA 1
ATOM 619 C C . PRO A 1 75 ? 20.866 -6.508 -32.778 1.00 91.62 75 PRO A C 1
ATOM 621 O O . PRO A 1 75 ? 19.876 -7.116 -33.189 1.00 91.62 75 PRO A O 1
ATOM 624 N N . THR A 1 76 ? 22.099 -6.788 -33.181 1.00 95.31 76 THR A N 1
ATOM 625 C CA . THR A 1 76 ? 22.435 -8.004 -33.933 1.00 95.31 76 THR A CA 1
ATOM 626 C C . THR A 1 76 ? 22.397 -9.230 -33.017 1.00 95.31 76 THR A C 1
ATOM 628 O O . THR A 1 76 ? 22.402 -9.091 -31.796 1.00 95.31 76 THR A O 1
ATOM 631 N N . ASP A 1 77 ? 22.389 -10.437 -33.586 1.00 90.62 77 ASP A N 1
ATOM 632 C CA . ASP A 1 77 ? 22.372 -11.675 -32.792 1.00 90.62 77 ASP A CA 1
ATOM 633 C C . ASP A 1 77 ? 23.582 -11.785 -31.852 1.00 90.62 77 ASP A C 1
ATOM 635 O O . ASP A 1 77 ? 23.453 -12.260 -30.725 1.00 90.62 77 ASP A O 1
ATOM 639 N N . GLN A 1 78 ? 24.744 -11.295 -32.293 1.00 91.50 78 GLN A N 1
ATOM 640 C CA . GLN A 1 78 ? 25.961 -11.295 -31.487 1.00 91.50 78 GLN A CA 1
ATOM 641 C C . GLN A 1 78 ? 25.908 -10.238 -30.377 1.00 91.50 78 GLN A C 1
ATOM 643 O O . GLN A 1 78 ? 26.152 -10.563 -29.223 1.00 91.50 78 GLN A O 1
ATOM 648 N N . GLU A 1 79 ? 25.460 -9.017 -30.683 1.00 90.38 79 GLU A N 1
ATOM 649 C CA . GLU A 1 79 ? 25.251 -7.982 -29.658 1.00 90.38 79 GLU A CA 1
ATOM 650 C C . GLU A 1 79 ? 24.174 -8.389 -28.641 1.00 90.38 79 GLU A C 1
ATOM 652 O O . GLU A 1 79 ? 24.268 -8.054 -27.466 1.00 90.38 79 GLU A O 1
ATOM 657 N N . MET A 1 80 ? 23.145 -9.126 -29.068 1.00 92.50 80 MET A N 1
ATOM 658 C CA . MET A 1 80 ? 22.136 -9.679 -28.166 1.00 92.50 80 MET A CA 1
ATOM 659 C C . MET A 1 80 ? 22.737 -10.730 -27.228 1.00 92.50 80 MET A C 1
ATOM 661 O O . MET A 1 80 ? 22.398 -10.749 -26.047 1.00 92.50 80 MET A O 1
ATOM 665 N N . ALA A 1 81 ? 23.617 -11.595 -27.737 1.00 89.38 81 ALA A N 1
ATOM 666 C CA . ALA A 1 81 ? 24.320 -12.571 -26.912 1.00 89.38 81 ALA A CA 1
ATOM 667 C C . ALA A 1 81 ? 25.200 -11.878 -25.861 1.00 89.38 81 ALA A C 1
ATOM 669 O O . ALA A 1 81 ? 25.105 -12.228 -24.686 1.00 89.38 81 ALA A O 1
ATOM 670 N N . ASP A 1 82 ? 25.947 -10.846 -26.260 1.00 89.75 82 ASP A N 1
ATOM 671 C CA . ASP A 1 82 ? 26.805 -10.067 -25.361 1.00 89.75 82 ASP A CA 1
ATOM 672 C C . ASP A 1 82 ? 25.980 -9.357 -24.268 1.00 89.75 82 ASP A C 1
ATOM 674 O O . ASP A 1 82 ? 26.317 -9.418 -23.088 1.00 89.75 82 ASP A O 1
ATOM 678 N N . LEU A 1 83 ? 24.836 -8.755 -24.626 1.00 90.19 83 LEU A N 1
ATOM 679 C CA . LEU A 1 83 ? 23.926 -8.119 -23.661 1.00 90.19 83 LEU A CA 1
ATOM 680 C C . LEU A 1 83 ? 23.358 -9.112 -22.641 1.00 90.19 83 LEU A C 1
ATOM 682 O O . LEU A 1 83 ? 23.197 -8.777 -21.466 1.00 90.19 83 LEU A O 1
ATOM 686 N N . VAL A 1 84 ? 23.004 -10.318 -23.090 1.00 90.00 84 VAL A N 1
ATOM 687 C CA . VAL A 1 84 ? 22.507 -11.375 -22.202 1.00 90.00 84 VAL A CA 1
ATOM 688 C C . VAL A 1 84 ? 23.623 -11.858 -21.285 1.00 90.00 84 VAL A C 1
ATOM 690 O O . VAL A 1 84 ? 23.379 -12.051 -20.097 1.00 90.00 84 VAL A O 1
ATOM 693 N N . GLU A 1 85 ? 24.835 -12.035 -21.807 1.00 89.25 85 GLU A N 1
ATOM 694 C CA . GLU A 1 85 ? 25.987 -12.454 -21.013 1.00 89.25 85 GLU A CA 1
ATOM 695 C C . GLU A 1 85 ? 26.324 -11.427 -19.923 1.00 89.25 85 GLU A C 1
ATOM 697 O O . GLU A 1 85 ? 26.447 -11.796 -18.752 1.00 89.25 85 GLU A O 1
ATOM 702 N N . ASP A 1 86 ? 26.391 -10.143 -20.272 1.00 87.56 86 ASP A N 1
ATOM 703 C CA . ASP A 1 86 ? 26.637 -9.056 -19.319 1.00 87.56 86 ASP A CA 1
ATOM 704 C C . ASP A 1 86 ? 25.543 -8.969 -18.248 1.00 87.56 86 ASP A C 1
ATOM 706 O O . ASP A 1 86 ? 25.832 -8.797 -17.055 1.00 87.56 86 ASP A O 1
ATOM 710 N N . TRP A 1 87 ? 24.279 -9.137 -18.645 1.00 88.56 87 TRP A N 1
ATOM 711 C CA . TRP A 1 87 ? 23.161 -9.179 -17.707 1.00 88.56 87 TRP A CA 1
ATOM 712 C C . TRP A 1 87 ? 23.268 -10.370 -16.746 1.00 88.56 87 TRP A C 1
ATOM 714 O O . TRP A 1 87 ? 23.140 -10.189 -15.536 1.00 88.56 87 TRP A O 1
ATOM 724 N N . VAL A 1 88 ? 23.573 -11.573 -17.250 1.00 87.62 88 VAL A N 1
ATOM 725 C CA . VAL A 1 88 ? 23.745 -12.774 -16.415 1.00 87.62 88 VAL A CA 1
ATOM 726 C C . VAL A 1 88 ? 24.909 -12.602 -15.439 1.00 87.62 88 VAL A C 1
ATOM 728 O O . VAL A 1 88 ? 24.764 -12.933 -14.264 1.00 87.62 88 VAL A O 1
ATOM 731 N N . ARG A 1 89 ? 26.046 -12.049 -15.880 1.00 84.44 89 ARG A N 1
ATOM 732 C CA . ARG A 1 89 ? 27.201 -11.777 -15.006 1.00 84.44 89 ARG A CA 1
ATOM 733 C C . ARG A 1 89 ? 26.848 -10.801 -13.886 1.00 84.44 89 ARG A C 1
ATOM 735 O O . ARG A 1 89 ? 27.231 -11.022 -12.739 1.00 84.44 89 ARG A O 1
ATOM 742 N N . THR A 1 90 ? 26.084 -9.759 -14.206 1.00 79.50 90 THR A N 1
ATOM 743 C CA . THR A 1 90 ? 25.611 -8.768 -13.230 1.00 79.50 90 THR A CA 1
ATOM 744 C C . THR A 1 90 ? 24.635 -9.392 -12.232 1.00 79.50 90 THR A C 1
ATOM 746 O O . THR A 1 90 ? 24.749 -9.156 -11.033 1.00 79.50 90 THR A O 1
ATOM 749 N N . GLU A 1 91 ? 23.711 -10.233 -12.700 1.00 79.88 91 GLU A N 1
ATOM 750 C CA . GLU A 1 91 ? 22.743 -10.938 -11.854 1.00 79.88 91 GLU A CA 1
ATOM 751 C C . GLU A 1 91 ? 23.437 -11.931 -10.906 1.00 79.88 91 GLU A C 1
ATOM 753 O O . GLU A 1 91 ? 23.111 -11.986 -9.721 1.00 79.88 91 GLU A O 1
ATOM 758 N N . ILE A 1 92 ? 24.438 -12.677 -11.391 1.00 83.00 92 ILE A N 1
ATOM 759 C CA . ILE A 1 92 ? 25.255 -13.573 -10.557 1.00 83.00 92 ILE A CA 1
ATOM 760 C C . ILE A 1 92 ? 26.001 -12.769 -9.490 1.00 83.00 92 ILE A C 1
ATOM 762 O O . ILE A 1 92 ? 25.894 -13.097 -8.311 1.00 83.00 92 ILE A O 1
ATOM 766 N N . ALA A 1 93 ? 26.689 -11.692 -9.879 1.00 77.69 93 ALA A N 1
ATOM 767 C CA . ALA A 1 93 ? 27.418 -10.838 -8.943 1.00 77.69 93 ALA A CA 1
ATOM 768 C C . ALA A 1 93 ? 26.487 -10.189 -7.906 1.00 77.69 93 ALA A C 1
ATOM 770 O O . ALA A 1 93 ? 26.829 -10.100 -6.729 1.00 77.69 93 ALA A O 1
ATOM 771 N N . SER A 1 94 ? 25.281 -9.785 -8.316 1.00 71.56 94 SER A N 1
ATOM 772 C CA . SER A 1 94 ? 24.264 -9.242 -7.414 1.00 71.56 94 SER A CA 1
ATOM 773 C C . SER A 1 94 ? 23.785 -10.287 -6.405 1.00 71.56 94 SER A C 1
ATOM 775 O O . SER A 1 94 ? 23.633 -9.972 -5.228 1.00 71.56 94 SER A O 1
ATOM 777 N N . ARG A 1 95 ? 23.546 -11.530 -6.837 1.00 73.62 95 ARG A N 1
ATOM 778 C CA . ARG A 1 95 ? 23.135 -12.631 -5.948 1.00 73.62 95 ARG A CA 1
ATOM 779 C C . ARG A 1 95 ? 24.249 -13.052 -5.002 1.00 73.62 95 ARG A C 1
ATOM 781 O O . ARG A 1 95 ? 23.982 -13.352 -3.844 1.00 73.62 95 ARG A O 1
ATOM 788 N N . GLU A 1 96 ? 25.485 -13.043 -5.480 1.00 76.94 96 GLU A N 1
ATOM 789 C CA . GLU A 1 96 ? 26.665 -13.310 -4.668 1.00 76.94 96 GLU A CA 1
ATOM 790 C C . GLU A 1 96 ? 26.847 -12.225 -3.596 1.00 76.94 96 GLU A C 1
ATOM 792 O O . GLU A 1 96 ? 26.991 -12.552 -2.419 1.00 76.94 96 GLU A O 1
ATOM 797 N N . ALA A 1 97 ? 26.707 -10.946 -3.955 1.00 66.81 97 ALA A N 1
ATOM 798 C CA . ALA A 1 97 ? 26.737 -9.839 -2.999 1.00 66.81 97 ALA A CA 1
ATOM 799 C C . ALA A 1 97 ? 25.632 -9.948 -1.930 1.00 66.81 97 ALA A C 1
ATOM 801 O O . ALA A 1 97 ? 25.905 -9.753 -0.745 1.00 66.81 97 ALA A O 1
ATOM 802 N N . LEU A 1 98 ? 24.411 -10.331 -2.327 1.00 65.25 98 LEU A N 1
ATOM 803 C CA . LEU A 1 98 ? 23.304 -10.620 -1.403 1.00 65.25 98 LEU A CA 1
ATOM 804 C C . LEU A 1 98 ? 23.632 -11.802 -0.478 1.00 65.25 98 LEU A C 1
ATOM 806 O O . LEU A 1 98 ? 23.397 -11.735 0.723 1.00 65.25 98 LEU A O 1
ATOM 810 N N . SER A 1 99 ? 24.240 -12.869 -1.005 1.00 67.12 99 SER A N 1
ATOM 811 C CA . SER A 1 99 ? 24.654 -14.028 -0.199 1.00 67.12 99 SER A CA 1
ATOM 812 C C . SER A 1 99 ? 25.771 -13.711 0.804 1.00 67.12 99 SER A C 1
ATOM 814 O O . SER A 1 99 ? 25.912 -14.401 1.811 1.00 67.12 99 SER A O 1
ATOM 816 N N . MET A 1 100 ? 26.543 -12.652 0.548 1.00 66.06 100 MET A N 1
ATOM 817 C CA . MET A 1 100 ? 27.578 -12.128 1.441 1.00 66.06 100 MET A CA 1
ATOM 818 C C . MET A 1 100 ? 27.044 -11.079 2.433 1.00 66.06 100 MET A C 1
ATOM 820 O O . MET A 1 100 ? 27.828 -10.559 3.226 1.00 66.06 100 MET A O 1
ATOM 824 N N . GLY A 1 101 ? 25.742 -10.763 2.407 1.00 62.00 101 GLY A N 1
ATOM 825 C CA . GLY A 1 101 ? 25.115 -9.778 3.298 1.00 62.00 101 GLY A CA 1
ATOM 826 C C . GLY A 1 101 ? 25.528 -8.328 3.021 1.00 62.00 101 GLY A C 1
ATOM 827 O O . GLY A 1 101 ? 25.501 -7.492 3.922 1.00 62.00 101 GLY A O 1
ATOM 828 N N . LEU A 1 102 ? 25.962 -8.022 1.793 1.00 62.97 102 LEU A N 1
ATOM 829 C CA . LEU A 1 102 ? 26.402 -6.679 1.383 1.00 62.97 102 LEU A CA 1
ATOM 830 C C . LEU A 1 102 ? 25.236 -5.745 0.999 1.00 62.97 102 LEU A C 1
ATOM 832 O O . LEU A 1 102 ? 25.456 -4.652 0.487 1.00 62.97 102 LEU A O 1
ATOM 836 N N . ASP A 1 103 ? 23.995 -6.162 1.228 1.00 62.38 103 ASP A N 1
ATOM 837 C CA . ASP A 1 103 ? 22.758 -5.445 0.907 1.00 62.38 103 ASP A CA 1
ATOM 838 C C . ASP A 1 103 ? 22.228 -4.555 2.044 1.00 62.38 103 ASP A C 1
ATOM 840 O O . ASP A 1 103 ? 21.326 -3.744 1.822 1.00 62.38 103 ASP A O 1
ATOM 844 N N . GLY A 1 104 ? 22.799 -4.679 3.246 1.00 52.91 104 GLY A N 1
ATOM 845 C CA . GLY A 1 104 ? 22.280 -4.063 4.468 1.00 52.91 104 GLY A CA 1
ATOM 846 C C . GLY A 1 104 ? 22.601 -2.581 4.707 1.00 52.91 104 GLY A C 1
ATOM 847 O O . GLY A 1 104 ? 21.883 -1.960 5.487 1.00 52.91 104 GLY A O 1
ATOM 848 N N . ASP A 1 105 ? 23.627 -1.990 4.075 1.00 52.72 105 ASP A N 1
ATOM 849 C CA . ASP A 1 105 ? 24.171 -0.688 4.536 1.00 52.72 105 ASP A CA 1
ATOM 850 C C . ASP A 1 105 ? 23.971 0.508 3.573 1.00 52.72 105 ASP A C 1
ATOM 852 O O . ASP A 1 105 ? 24.068 1.667 3.979 1.00 52.72 105 ASP A O 1
ATOM 856 N N . ASP A 1 106 ? 23.572 0.283 2.316 1.00 49.59 106 ASP A N 1
ATOM 857 C CA . ASP A 1 106 ? 23.511 1.343 1.290 1.00 49.59 106 ASP A CA 1
ATOM 858 C C . ASP A 1 106 ? 22.110 1.958 1.091 1.00 49.59 106 ASP A C 1
ATOM 860 O O . ASP A 1 106 ? 21.646 2.241 -0.019 1.00 49.59 106 ASP A O 1
ATOM 864 N N . THR A 1 107 ? 21.437 2.277 2.200 1.00 48.84 107 THR A N 1
ATOM 865 C CA . THR A 1 107 ? 20.147 3.004 2.227 1.00 48.84 107 THR A CA 1
ATOM 866 C C . THR A 1 107 ? 20.184 4.418 1.612 1.00 48.84 107 THR A C 1
ATOM 868 O O . THR A 1 107 ? 19.138 5.052 1.465 1.00 48.84 107 THR A O 1
ATOM 871 N N . VAL A 1 108 ? 21.359 4.943 1.242 1.00 45.09 108 VAL A N 1
ATOM 872 C CA . VAL A 1 108 ? 21.537 6.331 0.769 1.00 45.09 108 VAL A CA 1
ATOM 873 C C . VAL A 1 108 ? 21.505 6.464 -0.764 1.00 45.09 108 VAL A C 1
ATOM 875 O O . VAL A 1 108 ? 21.219 7.550 -1.265 1.00 45.09 108 VAL A O 1
ATOM 878 N N . VAL A 1 109 ? 21.733 5.396 -1.542 1.00 46.53 109 VAL A N 1
ATOM 879 C CA . VAL A 1 109 ? 22.052 5.550 -2.983 1.00 46.53 109 VAL A CA 1
ATOM 880 C C . VAL A 1 109 ? 20.907 5.213 -3.946 1.00 46.53 109 VAL A C 1
ATOM 882 O O . VAL A 1 109 ? 20.964 5.582 -5.118 1.00 46.53 109 VAL A O 1
ATOM 885 N N . ARG A 1 110 ? 19.796 4.620 -3.497 1.00 48.19 110 ARG A N 1
ATOM 886 C CA . ARG A 1 110 ? 18.668 4.334 -4.402 1.00 48.19 110 ARG A CA 1
ATOM 887 C C . ARG A 1 110 ? 17.340 4.807 -3.837 1.00 48.19 110 ARG A C 1
ATOM 889 O O . ARG A 1 110 ? 16.457 4.018 -3.511 1.00 48.19 110 ARG A O 1
ATOM 896 N N . LEU A 1 111 ? 17.172 6.129 -3.795 1.00 48.00 111 LEU A N 1
ATOM 897 C CA . LEU A 1 111 ? 15.837 6.719 -3.783 1.00 48.00 111 LEU A CA 1
ATOM 898 C C . LEU A 1 111 ? 15.165 6.359 -5.112 1.00 48.00 111 LEU A C 1
ATOM 900 O O . LEU A 1 111 ? 15.261 7.072 -6.107 1.00 48.00 111 LEU A O 1
ATOM 904 N N . THR A 1 112 ? 14.518 5.199 -5.139 1.00 55.59 112 THR A N 1
ATOM 905 C CA . THR A 1 112 ? 13.576 4.855 -6.197 1.00 55.59 112 THR A CA 1
ATOM 906 C C . THR A 1 112 ? 12.499 5.945 -6.263 1.00 55.59 112 THR A C 1
ATOM 908 O O . THR A 1 112 ? 12.199 6.575 -5.243 1.00 55.59 112 THR A O 1
ATOM 911 N N . PRO A 1 113 ? 11.883 6.196 -7.432 1.00 56.31 113 PRO A N 1
ATOM 912 C CA . PRO A 1 113 ? 10.792 7.165 -7.550 1.00 56.31 113 PRO A CA 1
ATOM 913 C C . PRO A 1 113 ? 9.690 6.944 -6.501 1.00 56.31 113 PRO A C 1
ATOM 915 O O . PRO A 1 113 ? 9.127 7.900 -5.977 1.00 56.31 113 PRO A O 1
ATOM 918 N N . SER A 1 114 ? 9.448 5.688 -6.116 1.00 52.38 114 SER A N 1
ATOM 919 C CA . SER A 1 114 ? 8.550 5.303 -5.024 1.00 52.38 114 SER A CA 1
ATOM 920 C C . SER A 1 114 ? 9.016 5.780 -3.641 1.00 52.38 114 SER A C 1
ATOM 922 O O . SER A 1 114 ? 8.196 6.279 -2.874 1.00 52.38 114 SER A O 1
ATOM 924 N N . ALA A 1 115 ? 10.311 5.691 -3.322 1.00 55.22 115 ALA A N 1
ATOM 925 C CA . ALA A 1 115 ? 10.877 6.216 -2.078 1.00 55.22 115 ALA A CA 1
ATOM 926 C C . ALA A 1 115 ? 10.816 7.753 -2.022 1.00 55.22 115 ALA A C 1
ATOM 928 O O . ALA A 1 115 ? 10.475 8.321 -0.986 1.00 55.22 115 ALA A O 1
ATOM 929 N N . ALA A 1 116 ? 11.070 8.435 -3.145 1.00 58.25 116 ALA A N 1
ATOM 930 C CA . ALA A 1 116 ? 10.914 9.887 -3.238 1.00 58.25 116 ALA A CA 1
ATOM 931 C C . ALA A 1 116 ? 9.450 10.317 -3.025 1.00 58.25 116 ALA A C 1
ATOM 933 O O . ALA A 1 116 ? 9.187 11.240 -2.255 1.00 58.25 116 ALA A O 1
ATOM 934 N N . VAL A 1 117 ? 8.491 9.610 -3.638 1.00 62.12 117 VAL A N 1
ATOM 935 C CA . VAL A 1 117 ? 7.054 9.836 -3.409 1.00 62.12 117 VAL A CA 1
ATOM 936 C C . VAL A 1 117 ? 6.699 9.602 -1.939 1.00 62.12 117 VAL A C 1
ATOM 938 O O . VAL A 1 117 ? 6.050 10.457 -1.347 1.00 62.12 117 VAL A O 1
ATOM 941 N N . PHE A 1 118 ? 7.188 8.526 -1.316 1.00 64.06 118 PHE A N 1
ATOM 942 C CA . PHE A 1 118 ? 6.950 8.238 0.102 1.00 64.06 118 PHE A CA 1
ATOM 943 C C . PHE A 1 118 ? 7.470 9.342 1.038 1.00 64.06 118 PHE A C 1
ATOM 945 O O . PHE A 1 118 ? 6.787 9.739 1.982 1.00 64.06 118 PHE A O 1
ATOM 952 N N . LEU A 1 119 ? 8.660 9.886 0.772 1.00 65.88 119 LEU A N 1
ATOM 953 C CA . LEU A 1 119 ? 9.218 10.992 1.556 1.00 65.88 119 LEU A CA 1
ATOM 954 C C . LEU A 1 119 ? 8.407 12.282 1.387 1.00 65.88 119 LEU A C 1
ATOM 956 O O . LEU A 1 119 ? 8.166 12.994 2.364 1.00 65.88 119 LEU A O 1
ATOM 960 N N . VAL A 1 120 ? 7.935 12.570 0.170 1.00 67.94 120 VAL A N 1
ATOM 961 C CA . VAL A 1 120 ? 7.065 13.726 -0.089 1.00 67.94 120 VAL A CA 1
ATOM 962 C C . VAL A 1 120 ? 5.740 13.568 0.656 1.00 67.94 120 VAL A C 1
ATOM 964 O O . VAL A 1 120 ? 5.307 14.506 1.325 1.00 67.94 120 VAL A O 1
ATOM 967 N N . THR A 1 121 ? 5.134 12.381 0.641 1.00 62.78 121 THR A N 1
ATOM 968 C CA . THR A 1 121 ? 3.869 12.127 1.342 1.00 62.78 121 THR A CA 1
ATOM 969 C C . THR A 1 121 ? 4.036 12.177 2.861 1.00 62.78 121 THR A C 1
ATOM 971 O O . THR A 1 121 ? 3.263 12.855 3.533 1.00 62.78 121 THR A O 1
ATOM 974 N N . ALA A 1 122 ? 5.099 11.577 3.402 1.00 69.00 122 ALA A N 1
ATOM 975 C CA . ALA A 1 122 ? 5.408 11.631 4.831 1.00 69.00 122 ALA A CA 1
ATOM 976 C C . ALA A 1 122 ? 5.698 13.064 5.307 1.00 69.00 122 ALA A C 1
ATOM 978 O O . ALA A 1 122 ? 5.259 13.463 6.384 1.00 69.00 122 ALA A O 1
ATOM 979 N N . SER A 1 123 ? 6.392 13.876 4.500 1.00 69.81 123 SER A N 1
ATOM 980 C CA . SER A 1 123 ? 6.647 15.283 4.835 1.00 69.81 123 SER A CA 1
ATOM 981 C C . SER A 1 123 ? 5.370 16.132 4.828 1.00 69.81 123 SER A C 1
ATOM 983 O O . SER A 1 123 ? 5.227 17.006 5.684 1.00 69.81 123 SER A O 1
ATOM 985 N N . ALA A 1 124 ? 4.413 15.843 3.940 1.00 68.44 124 ALA A N 1
ATOM 986 C CA . ALA A 1 124 ? 3.103 16.491 3.930 1.00 68.44 124 ALA A CA 1
ATOM 987 C C . ALA A 1 124 ? 2.289 16.155 5.194 1.00 68.44 124 ALA A C 1
ATOM 989 O O . ALA A 1 124 ? 1.717 17.053 5.814 1.00 68.44 124 ALA A O 1
ATOM 990 N N . GLU A 1 125 ? 2.303 14.894 5.638 1.00 69.00 125 GLU A N 1
ATOM 991 C CA . GLU A 1 125 ? 1.688 14.480 6.908 1.00 69.00 125 GLU A CA 1
ATOM 992 C C . GLU A 1 125 ? 2.355 15.160 8.113 1.00 69.00 125 GLU A C 1
ATOM 994 O O . GLU A 1 125 ? 1.681 15.671 9.011 1.00 69.00 125 GLU A O 1
ATOM 999 N N . TRP A 1 126 ? 3.688 15.241 8.107 1.00 66.62 126 TRP A N 1
ATOM 1000 C CA . TRP A 1 126 ? 4.458 15.930 9.143 1.00 66.62 126 TRP A CA 1
ATOM 1001 C C . TRP A 1 126 ? 4.116 17.423 9.215 1.00 66.62 126 TRP A C 1
ATOM 1003 O O . TRP A 1 126 ? 3.933 17.975 10.303 1.00 66.62 126 TRP A O 1
ATOM 1013 N N . GLN A 1 127 ? 3.969 18.081 8.062 1.00 66.25 127 GLN A N 1
ATOM 1014 C CA . GLN A 1 127 ? 3.532 19.472 7.994 1.00 66.25 127 GLN A CA 1
ATOM 1015 C C . GLN A 1 127 ? 2.115 19.654 8.547 1.00 66.25 127 GLN A C 1
ATOM 1017 O O . GLN A 1 127 ? 1.878 20.632 9.258 1.00 66.25 127 GLN A O 1
ATOM 1022 N N . GLU A 1 128 ? 1.187 18.730 8.294 1.00 68.12 128 GLU A N 1
ATOM 1023 C CA . GLU A 1 128 ? -0.176 18.796 8.837 1.00 68.12 128 GLU A CA 1
ATOM 1024 C C . GLU A 1 128 ? -0.176 18.697 10.378 1.00 68.12 128 GLU A C 1
ATOM 1026 O O . GLU A 1 128 ? -0.871 19.466 11.047 1.00 68.12 128 GLU A O 1
ATOM 1031 N N . ILE A 1 129 ? 0.677 17.842 10.962 1.00 67.75 129 ILE A N 1
ATOM 1032 C CA . ILE A 1 129 ? 0.857 17.723 12.424 1.00 67.75 129 ILE A CA 1
ATOM 1033 C C . ILE A 1 129 ? 1.398 19.030 13.028 1.00 67.75 129 ILE A C 1
ATOM 1035 O O . ILE A 1 129 ? 0.927 19.478 14.080 1.00 67.75 129 ILE A O 1
ATOM 1039 N N . VAL A 1 130 ? 2.368 19.669 12.368 1.00 72.56 130 VAL A N 1
ATOM 1040 C CA . VAL A 1 130 ? 2.933 20.958 12.803 1.00 72.56 130 VAL A CA 1
ATOM 1041 C C . VAL A 1 130 ? 1.883 22.072 12.734 1.00 72.56 130 VAL A C 1
ATOM 1043 O O . VAL A 1 130 ? 1.745 22.838 13.690 1.00 72.56 130 VAL A O 1
ATOM 1046 N N . HIS A 1 131 ? 1.095 22.139 11.657 1.00 70.94 131 HIS A N 1
ATOM 1047 C CA . HIS A 1 131 ? 0.013 23.119 11.511 1.00 70.94 131 HIS A CA 1
ATOM 1048 C C . HIS A 1 131 ? -1.072 22.928 12.577 1.00 70.94 131 HIS A C 1
ATOM 1050 O O . HIS A 1 131 ? -1.487 23.905 13.208 1.00 70.94 131 HIS A O 1
ATOM 1056 N N . TYR A 1 132 ? -1.448 21.675 12.856 1.00 66.81 132 TYR A N 1
ATOM 1057 C CA . TYR A 1 132 ? -2.388 21.326 13.920 1.00 66.81 132 TYR A CA 1
ATOM 1058 C C . TYR A 1 132 ? -1.910 21.820 15.294 1.00 66.81 132 TYR A C 1
ATOM 1060 O O . TYR A 1 132 ? -2.681 22.430 16.035 1.00 66.81 132 TYR A O 1
ATOM 1068 N N . ARG A 1 133 ? -0.620 21.643 15.622 1.00 70.50 133 ARG A N 1
ATOM 1069 C CA . ARG A 1 133 ? -0.036 22.141 16.883 1.00 70.50 133 ARG A CA 1
ATOM 1070 C C . ARG A 1 133 ? 0.082 23.663 16.961 1.00 70.50 133 ARG A C 1
ATOM 1072 O O . ARG A 1 133 ? 0.117 24.204 18.060 1.00 70.50 133 ARG A O 1
ATOM 1079 N N . GLN A 1 134 ? 0.128 24.350 15.824 1.00 75.81 134 GLN A N 1
ATOM 1080 C CA . GLN A 1 134 ? 0.160 25.814 15.743 1.00 75.81 134 GLN A CA 1
ATOM 1081 C C . GLN A 1 134 ? -1.241 26.450 15.686 1.00 75.81 134 GLN A C 1
ATOM 1083 O O . GLN A 1 134 ? -1.354 27.663 15.513 1.00 75.81 134 GLN A O 1
ATOM 1088 N N . GLY A 1 135 ? -2.316 25.657 15.799 1.00 69.38 135 GLY A N 1
ATOM 1089 C CA . GLY A 1 135 ? -3.694 26.149 15.709 1.00 69.38 135 GLY A CA 1
ATOM 1090 C C . GLY A 1 135 ? -4.096 26.623 14.307 1.00 69.38 135 GLY A C 1
ATOM 1091 O O . GLY A 1 135 ? -5.100 27.317 14.155 1.00 69.38 135 GLY A O 1
ATOM 1092 N N . ARG A 1 136 ? -3.321 26.269 13.273 1.00 66.12 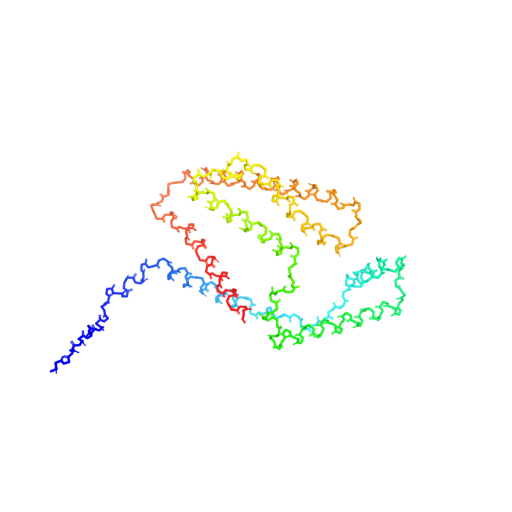136 ARG A N 1
ATOM 1093 C CA . ARG A 1 136 ? -3.626 26.567 11.869 1.00 66.12 136 ARG A CA 1
ATOM 1094 C C . ARG A 1 136 ? -4.274 25.337 11.247 1.00 66.12 136 ARG A C 1
ATOM 1096 O O . ARG A 1 136 ? -3.754 24.233 11.348 1.00 66.12 136 ARG A O 1
ATOM 1103 N N . GLU A 1 137 ? -5.398 25.514 10.566 1.00 62.47 137 GLU A N 1
ATOM 1104 C CA . GLU A 1 137 ? -5.969 24.418 9.780 1.00 62.47 137 GLU A CA 1
ATOM 1105 C C . GLU A 1 137 ? -5.128 24.220 8.514 1.00 62.47 137 GLU A C 1
ATOM 1107 O O . GLU A 1 137 ? -5.017 25.148 7.705 1.00 62.47 137 GLU A O 1
ATOM 1112 N N . GLY A 1 138 ? -4.524 23.039 8.367 1.00 66.44 138 GLY A N 1
ATOM 1113 C CA . GLY A 1 138 ? -3.698 22.683 7.217 1.00 66.44 138 GLY A CA 1
ATOM 1114 C C . GLY A 1 138 ? -4.490 22.586 5.910 1.00 66.44 138 GLY A C 1
ATOM 1115 O O . GLY A 1 138 ? -5.727 22.576 5.885 1.00 66.44 138 GLY A O 1
ATOM 1116 N N . ILE A 1 139 ? -3.765 22.555 4.788 1.00 65.44 139 ILE A N 1
ATOM 1117 C CA . ILE A 1 139 ? -4.347 22.478 3.437 1.00 65.44 139 ILE A CA 1
ATOM 1118 C C . ILE A 1 139 ? -5.184 21.206 3.272 1.00 65.44 139 ILE A C 1
ATOM 1120 O O . ILE A 1 139 ? -6.243 21.264 2.649 1.00 65.44 139 ILE A O 1
ATOM 1124 N N . THR A 1 140 ? -4.766 20.102 3.891 1.00 65.81 140 THR A N 1
ATOM 1125 C CA . THR A 1 140 ? -5.463 18.810 3.842 1.00 65.81 140 THR A CA 1
ATOM 1126 C C . THR A 1 140 ? -6.850 18.901 4.470 1.00 65.81 140 THR A C 1
ATOM 1128 O O . THR A 1 140 ? -7.816 18.360 3.941 1.00 65.81 140 THR A O 1
ATOM 1131 N N . ARG A 1 141 ? -6.982 19.666 5.559 1.00 65.19 141 ARG A N 1
ATOM 1132 C CA . ARG A 1 141 ? -8.265 19.896 6.231 1.00 65.19 141 ARG A CA 1
ATOM 1133 C C . ARG A 1 141 ? -9.131 20.950 5.539 1.00 65.19 141 ARG A C 1
ATOM 1135 O O . ARG A 1 141 ? -10.348 20.801 5.490 1.00 65.19 141 ARG A O 1
ATOM 1142 N N . ARG A 1 142 ? -8.530 22.012 4.990 1.00 72.81 142 ARG A N 1
ATOM 1143 C CA . ARG A 1 142 ? -9.272 23.088 4.301 1.00 72.81 142 ARG A CA 1
ATOM 1144 C C . ARG A 1 142 ? -9.742 22.698 2.903 1.00 72.81 142 ARG A C 1
ATOM 1146 O O . ARG A 1 142 ? -10.779 23.176 2.449 1.00 72.81 142 ARG A O 1
ATOM 1153 N N . ARG A 1 143 ? -8.949 21.903 2.185 1.00 74.50 143 ARG A N 1
ATOM 1154 C CA . ARG A 1 143 ? -9.198 21.484 0.799 1.00 74.50 143 ARG A CA 1
ATOM 1155 C C . ARG A 1 143 ? -8.744 20.030 0.601 1.00 74.50 143 ARG A C 1
ATOM 1157 O O . ARG A 1 143 ? -7.777 19.792 -0.124 1.00 74.50 143 ARG A O 1
ATOM 1164 N N . PRO A 1 144 ? -9.457 19.056 1.195 1.00 73.56 144 PRO A N 1
ATOM 1165 C CA . PRO A 1 144 ? -9.097 17.637 1.106 1.00 73.56 144 PRO A CA 1
ATOM 1166 C C . PRO A 1 144 ? -9.039 17.128 -0.340 1.00 73.56 144 PRO A C 1
ATOM 1168 O O . PRO A 1 144 ? -8.198 16.299 -0.672 1.00 73.56 144 PRO A O 1
ATOM 1171 N N . TRP A 1 145 ? -9.862 17.693 -1.227 1.00 73.06 145 TRP A N 1
ATOM 1172 C CA . TRP A 1 145 ? -9.870 17.365 -2.654 1.00 73.06 145 TRP A CA 1
ATOM 1173 C C . TRP A 1 145 ? -8.574 17.763 -3.378 1.00 73.06 145 TRP A C 1
ATOM 1175 O O . TRP A 1 145 ? -8.128 17.041 -4.262 1.00 73.06 145 TRP A O 1
ATOM 1185 N N . LEU A 1 146 ? -7.928 18.874 -2.991 1.00 70.44 146 LEU A N 1
ATOM 1186 C CA . LEU A 1 146 ? -6.628 19.255 -3.558 1.00 70.44 146 LEU A CA 1
ATOM 1187 C C . LEU A 1 146 ? -5.519 18.328 -3.069 1.00 70.44 146 LEU A C 1
ATOM 1189 O O . LEU A 1 146 ? -4.642 17.976 -3.851 1.00 70.44 146 LEU A O 1
ATOM 1193 N N . ALA A 1 147 ? -5.560 17.929 -1.796 1.00 68.25 147 ALA A N 1
ATOM 1194 C CA . ALA A 1 147 ? -4.587 16.996 -1.241 1.00 68.25 147 ALA A CA 1
ATOM 1195 C C . ALA A 1 147 ? -4.682 15.623 -1.928 1.00 68.25 147 ALA A C 1
ATOM 1197 O O . ALA A 1 147 ? -3.663 15.099 -2.371 1.00 68.25 147 ALA A O 1
ATOM 1198 N N . ALA A 1 148 ? -5.899 15.095 -2.106 1.00 70.94 148 ALA A N 1
ATOM 1199 C CA . ALA A 1 148 ? -6.138 13.853 -2.842 1.00 70.94 148 ALA A CA 1
ATOM 1200 C C . ALA A 1 148 ? -5.673 13.943 -4.307 1.00 70.94 148 ALA A C 1
ATOM 1202 O O . ALA A 1 148 ? -5.000 13.035 -4.788 1.00 70.94 148 ALA A O 1
ATOM 1203 N N . LEU A 1 149 ? -5.948 15.061 -4.994 1.00 72.31 149 LEU A N 1
ATOM 1204 C CA . LEU A 1 149 ? -5.518 15.285 -6.378 1.00 72.31 149 LEU A CA 1
ATOM 1205 C C . LEU A 1 149 ? -3.989 15.318 -6.513 1.00 72.31 149 LEU A C 1
ATOM 1207 O O . LEU A 1 149 ? -3.428 14.650 -7.377 1.00 72.31 149 LEU A O 1
ATOM 1211 N N . VAL A 1 150 ? -3.304 16.094 -5.668 1.00 71.94 150 VAL A N 1
ATOM 1212 C CA . VAL A 1 150 ? -1.837 16.216 -5.705 1.00 71.94 150 VAL A CA 1
ATOM 1213 C C . VAL A 1 150 ? -1.178 14.881 -5.363 1.00 71.94 150 VAL A C 1
ATOM 1215 O O . VAL A 1 150 ? -0.228 14.483 -6.034 1.00 71.94 150 VAL A O 1
ATOM 1218 N N . PHE A 1 151 ? -1.709 14.158 -4.376 1.00 72.88 151 PHE A N 1
ATOM 1219 C CA . PHE A 1 151 ? -1.236 12.824 -4.019 1.00 72.88 151 PHE A CA 1
ATOM 1220 C C . PHE A 1 151 ? -1.431 11.824 -5.169 1.00 72.88 151 PHE A C 1
ATOM 1222 O O . PHE A 1 151 ? -0.487 11.126 -5.539 1.00 72.88 151 PHE A O 1
ATOM 1229 N N . GLY A 1 152 ? -2.621 11.799 -5.778 1.00 72.12 152 GLY A N 1
ATOM 1230 C CA . GLY A 1 152 ? -2.932 10.941 -6.923 1.00 72.12 152 GLY A CA 1
ATOM 1231 C C . GLY A 1 152 ? -2.028 11.216 -8.126 1.00 72.12 152 GLY A C 1
ATOM 1232 O O . GLY A 1 152 ? -1.477 10.285 -8.710 1.00 72.12 152 GLY A O 1
ATOM 1233 N N . LEU A 1 153 ? -1.774 12.491 -8.438 1.00 71.19 153 LEU A N 1
ATOM 1234 C CA . LEU A 1 153 ? -0.866 12.883 -9.518 1.00 71.19 153 LEU A CA 1
ATOM 1235 C C . LEU A 1 153 ? 0.586 12.476 -9.237 1.00 71.19 153 LEU A C 1
ATOM 1237 O O . LEU A 1 153 ? 1.219 11.877 -10.104 1.00 71.19 153 LEU A O 1
ATOM 1241 N N . LEU A 1 154 ? 1.113 12.752 -8.038 1.00 67.31 154 LEU A N 1
ATOM 1242 C CA . LEU A 1 154 ? 2.480 12.370 -7.655 1.00 67.31 154 LEU A CA 1
ATOM 1243 C C . LEU A 1 154 ? 2.681 10.851 -7.702 1.00 67.31 154 LEU A C 1
ATOM 1245 O O . LEU A 1 154 ? 3.693 10.372 -8.215 1.00 67.31 154 LEU A O 1
ATOM 1249 N N . HIS A 1 155 ? 1.702 10.090 -7.216 1.00 69.00 155 HIS A N 1
ATOM 1250 C CA . HIS A 1 155 ? 1.743 8.634 -7.261 1.00 69.00 155 HIS A CA 1
ATOM 1251 C C . HIS A 1 155 ? 1.624 8.101 -8.697 1.00 69.00 155 HIS A C 1
ATOM 1253 O O . HIS A 1 155 ? 2.382 7.216 -9.098 1.00 69.00 155 HIS A O 1
ATOM 1259 N N . GLY A 1 156 ? 0.737 8.696 -9.502 1.00 70.12 156 GLY A N 1
ATOM 1260 C CA . GLY A 1 156 ? 0.602 8.408 -10.926 1.00 70.12 156 GLY A CA 1
ATOM 1261 C C . GLY A 1 156 ? 1.917 8.607 -11.682 1.00 70.12 156 GLY A C 1
ATOM 1262 O O . GLY A 1 156 ? 2.303 7.743 -12.461 1.00 70.12 156 GLY A O 1
ATOM 1263 N N . PHE A 1 157 ? 2.672 9.675 -11.408 1.00 70.06 157 PHE A N 1
ATOM 1264 C CA . PHE A 1 157 ? 3.995 9.875 -12.014 1.00 70.06 157 PHE A CA 1
ATOM 1265 C C . PHE A 1 157 ? 5.007 8.780 -11.639 1.00 70.06 157 PHE A C 1
ATOM 1267 O O . PHE A 1 157 ? 5.772 8.345 -12.501 1.00 70.06 157 PHE A O 1
ATOM 1274 N N . GLY A 1 158 ? 4.986 8.283 -10.398 1.00 68.50 158 GLY A N 1
ATOM 1275 C CA . GLY A 1 158 ? 5.807 7.135 -9.989 1.00 68.50 158 GLY A CA 1
ATOM 1276 C C . GLY A 1 158 ? 5.476 5.859 -10.774 1.00 68.50 158 GLY A C 1
ATOM 1277 O O . GLY A 1 158 ? 6.376 5.137 -11.200 1.00 68.50 158 GLY A O 1
ATOM 1278 N N . PHE A 1 159 ? 4.189 5.624 -11.042 1.00 68.50 159 PHE A N 1
ATOM 1279 C CA . PHE A 1 159 ? 3.713 4.524 -11.886 1.00 68.50 159 PHE A CA 1
ATOM 1280 C C . PHE A 1 159 ? 4.071 4.716 -13.370 1.00 68.50 159 PHE A C 1
ATOM 1282 O O . PHE A 1 159 ? 4.463 3.760 -14.035 1.00 68.50 159 PHE A O 1
ATOM 1289 N N . ALA A 1 160 ? 4.010 5.949 -13.884 1.00 66.56 160 ALA A N 1
ATOM 1290 C CA . ALA A 1 160 ? 4.419 6.287 -15.250 1.00 66.56 160 ALA A CA 1
ATOM 1291 C C . ALA A 1 160 ? 5.874 5.887 -15.535 1.00 66.56 160 ALA A C 1
ATOM 1293 O O . ALA A 1 160 ? 6.172 5.356 -16.604 1.00 66.56 160 ALA A O 1
ATOM 1294 N N . GLY A 1 161 ? 6.765 6.127 -14.565 1.00 64.75 161 GLY A N 1
ATOM 1295 C CA . GLY A 1 161 ? 8.170 5.727 -14.641 1.00 64.75 161 GLY A CA 1
ATOM 1296 C C . GLY A 1 161 ? 8.325 4.215 -14.797 1.00 64.75 161 GLY A C 1
ATOM 1297 O O . GLY A 1 161 ? 9.012 3.765 -15.707 1.00 64.75 161 GLY A O 1
ATOM 1298 N N . ALA A 1 162 ? 7.591 3.436 -13.998 1.00 65.62 162 ALA A N 1
ATOM 1299 C CA . ALA A 1 162 ? 7.577 1.978 -14.111 1.00 65.62 162 ALA A CA 1
ATOM 1300 C C . ALA A 1 162 ? 6.964 1.484 -15.441 1.00 65.62 162 ALA A C 1
ATOM 1302 O O . ALA A 1 162 ? 7.425 0.495 -16.000 1.00 65.62 162 ALA A O 1
ATOM 1303 N N . LEU A 1 163 ? 5.958 2.176 -15.994 1.00 65.88 163 LEU A N 1
ATOM 1304 C CA . LEU A 1 163 ? 5.356 1.836 -17.297 1.00 65.88 163 LEU A CA 1
ATOM 1305 C C . LEU A 1 163 ? 6.255 2.169 -18.495 1.00 65.88 163 LEU A C 1
ATOM 1307 O O . LEU A 1 163 ? 6.192 1.496 -19.518 1.00 65.88 163 LEU A O 1
ATOM 1311 N N . SER A 1 164 ? 7.106 3.186 -18.383 1.00 64.56 164 SER A N 1
ATOM 1312 C CA . SER A 1 164 ? 8.133 3.480 -19.392 1.00 64.56 164 SER A CA 1
ATOM 1313 C C . SER A 1 164 ? 9.147 2.331 -19.514 1.00 64.56 164 SER A C 1
ATOM 1315 O O . SER A 1 164 ? 9.635 2.019 -20.602 1.00 64.56 164 SER A O 1
ATOM 1317 N N . GLU A 1 165 ? 9.413 1.629 -18.411 1.00 66.00 165 GLU A N 1
ATOM 1318 C CA . GLU A 1 165 ? 10.326 0.483 -18.372 1.00 66.00 165 GLU A CA 1
ATOM 1319 C C . GLU A 1 165 ? 9.729 -0.799 -18.981 1.00 66.00 165 GLU A C 1
ATOM 1321 O O . GLU A 1 165 ? 10.485 -1.683 -19.393 1.00 66.00 165 GLU A O 1
ATOM 1326 N N . THR A 1 166 ? 8.397 -0.892 -19.119 1.00 64.56 166 THR A N 1
ATOM 1327 C CA . THR A 1 166 ? 7.709 -2.049 -19.728 1.00 64.56 166 THR A CA 1
ATOM 1328 C C . THR A 1 166 ? 7.620 -1.984 -21.258 1.00 64.56 166 THR A C 1
ATOM 1330 O O . THR A 1 166 ? 7.105 -2.911 -21.882 1.00 64.56 166 THR A O 1
ATOM 1333 N N . GLY A 1 167 ? 8.153 -0.927 -21.885 1.00 63.88 167 GLY A N 1
ATOM 1334 C CA . GLY A 1 167 ? 8.213 -0.784 -23.345 1.00 63.88 167 GLY A CA 1
ATOM 1335 C C . GLY A 1 167 ? 6.947 -0.204 -23.986 1.00 63.88 167 GLY A C 1
ATOM 1336 O O . GLY A 1 167 ? 6.791 -0.284 -25.207 1.00 63.88 167 GLY A O 1
ATOM 1337 N N . LEU A 1 168 ? 6.047 0.385 -23.191 1.00 70.88 168 LEU A N 1
ATOM 1338 C CA . LEU A 1 168 ? 4.894 1.127 -23.703 1.00 70.88 168 LEU A CA 1
ATOM 1339 C C . LEU A 1 168 ? 5.351 2.351 -24.520 1.00 70.88 168 LEU A C 1
ATOM 1341 O O . LEU A 1 168 ? 6.254 3.072 -24.090 1.00 70.88 168 LEU A O 1
ATOM 1345 N N . PRO A 1 169 ? 4.721 2.637 -25.675 1.00 73.81 169 PRO A N 1
ATOM 1346 C CA . PRO A 1 169 ? 5.005 3.852 -26.431 1.00 73.81 169 PRO A CA 1
ATOM 1347 C C . PRO A 1 169 ? 4.782 5.109 -25.578 1.00 73.81 169 PRO A C 1
ATOM 1349 O O . PRO A 1 169 ? 3.745 5.234 -24.927 1.00 73.81 169 PRO A O 1
ATOM 1352 N N . GLU A 1 170 ? 5.701 6.079 -25.626 1.00 73.31 170 GLU A N 1
ATOM 1353 C CA . GLU A 1 170 ? 5.657 7.279 -24.766 1.00 73.31 170 GLU A CA 1
ATOM 1354 C C . GLU A 1 170 ? 4.351 8.084 -24.898 1.00 73.31 170 GLU A C 1
ATOM 1356 O O . GLU A 1 170 ? 3.846 8.637 -23.923 1.00 73.31 170 GLU A O 1
ATOM 1361 N N . HIS A 1 171 ? 3.741 8.083 -26.086 1.00 80.19 171 HIS A N 1
ATOM 1362 C CA . HIS A 1 171 ? 2.463 8.754 -26.343 1.00 80.19 171 HIS A CA 1
ATOM 1363 C C . HIS A 1 171 ? 1.265 8.096 -25.636 1.00 80.19 171 HIS A C 1
ATOM 1365 O O . HIS A 1 171 ? 0.230 8.739 -25.461 1.00 80.19 171 HIS A O 1
ATOM 1371 N N . ALA A 1 172 ? 1.383 6.829 -25.230 1.00 76.31 172 ALA A N 1
ATOM 1372 C CA . ALA A 1 172 ? 0.338 6.106 -24.511 1.00 76.31 172 ALA A CA 1
ATOM 1373 C C . ALA A 1 172 ? 0.375 6.376 -22.996 1.00 76.31 172 ALA A C 1
ATOM 1375 O O . ALA A 1 172 ? -0.626 6.153 -22.315 1.00 76.31 172 ALA A O 1
ATOM 1376 N N . ILE A 1 173 ? 1.489 6.899 -22.466 1.00 76.56 173 ILE A N 1
ATOM 1377 C CA . ILE A 1 173 ? 1.689 7.131 -21.028 1.00 76.56 173 ILE A CA 1
ATOM 1378 C C . ILE A 1 173 ? 0.651 8.111 -20.445 1.00 76.56 173 ILE A C 1
ATOM 1380 O O . ILE A 1 173 ? 0.036 7.763 -19.437 1.00 76.56 173 ILE A O 1
ATOM 1384 N N . PRO A 1 174 ? 0.356 9.284 -21.049 1.00 79.56 174 PRO A N 1
ATOM 1385 C CA . PRO A 1 174 ? -0.641 10.205 -20.493 1.00 79.56 174 PRO A CA 1
ATOM 1386 C C . PRO A 1 174 ? -2.048 9.600 -20.421 1.00 79.56 174 PRO A C 1
ATOM 1388 O O . PRO A 1 174 ? -2.778 9.820 -19.456 1.00 79.56 174 PRO A O 1
ATOM 1391 N N . VAL A 1 175 ? -2.420 8.803 -21.427 1.00 78.88 175 VAL A N 1
ATOM 1392 C CA . VAL A 1 175 ? -3.721 8.124 -21.483 1.00 78.88 175 VAL A CA 1
ATOM 1393 C C . VAL A 1 175 ? -3.787 7.012 -20.436 1.00 78.88 175 VAL A C 1
ATOM 1395 O O . VAL A 1 175 ? -4.773 6.917 -19.707 1.00 78.88 175 VAL A O 1
ATOM 1398 N N . ALA A 1 176 ? -2.722 6.217 -20.301 1.00 77.56 176 ALA A N 1
ATOM 1399 C CA . ALA A 1 176 ? -2.615 5.194 -19.265 1.00 77.56 176 ALA A CA 1
ATOM 1400 C C . ALA A 1 176 ? -2.716 5.801 -17.857 1.00 77.56 176 ALA A C 1
ATOM 1402 O O . ALA A 1 176 ? -3.433 5.272 -17.011 1.00 77.56 176 ALA A O 1
ATOM 1403 N N . LEU A 1 177 ? -2.073 6.949 -17.623 1.00 75.94 177 LEU A N 1
ATOM 1404 C CA . LEU A 1 177 ? -2.157 7.673 -16.355 1.00 75.94 177 LEU A CA 1
ATOM 1405 C C . LEU A 1 177 ? -3.561 8.185 -16.058 1.00 75.94 177 LEU A C 1
ATOM 1407 O O . LEU A 1 177 ? -4.020 8.079 -14.920 1.00 75.94 177 LEU A O 1
ATOM 1411 N N . LEU A 1 178 ? -4.250 8.724 -17.063 1.00 78.00 178 LEU A N 1
ATOM 1412 C CA . LEU A 1 178 ? -5.620 9.199 -16.911 1.00 78.00 178 LEU A CA 1
ATOM 1413 C C . LEU A 1 178 ? -6.557 8.055 -16.501 1.00 78.00 178 LEU A C 1
ATOM 1415 O O . LEU A 1 178 ? -7.287 8.184 -15.519 1.00 78.00 178 LEU A O 1
ATOM 1419 N N . PHE A 1 179 ? -6.511 6.927 -17.215 1.00 79.69 179 PHE A N 1
ATOM 1420 C CA . PHE A 1 179 ? -7.355 5.769 -16.910 1.00 79.69 179 PHE A CA 1
ATOM 1421 C C . PHE A 1 179 ? -6.971 5.077 -15.603 1.00 79.69 179 PHE A C 1
ATOM 1423 O O . PHE A 1 179 ? -7.857 4.595 -14.904 1.00 79.69 179 PHE A O 1
ATOM 1430 N N . PHE A 1 180 ? -5.688 5.069 -15.237 1.00 77.31 180 PHE A N 1
ATOM 1431 C CA . PHE A 1 180 ? -5.244 4.592 -13.932 1.00 77.31 180 PHE A CA 1
ATOM 1432 C C . PHE A 1 180 ? -5.852 5.429 -12.799 1.00 77.31 180 PHE A C 1
ATOM 1434 O O . PHE A 1 180 ? -6.502 4.872 -11.920 1.00 77.31 180 PHE A O 1
ATOM 1441 N N . ASN A 1 181 ? -5.720 6.761 -12.851 1.00 77.50 181 ASN A N 1
ATOM 1442 C CA . ASN A 1 181 ? -6.297 7.651 -11.836 1.00 77.50 181 ASN A CA 1
ATOM 1443 C C . ASN A 1 181 ? -7.823 7.510 -11.762 1.00 77.50 181 ASN A C 1
ATOM 1445 O O . ASN A 1 181 ? -8.381 7.404 -10.673 1.00 77.50 181 ASN A O 1
ATOM 1449 N N . LEU A 1 182 ? -8.496 7.443 -12.914 1.00 81.06 182 LEU A N 1
ATOM 1450 C CA . LEU A 1 182 ? -9.943 7.246 -12.964 1.00 81.06 182 LEU A CA 1
ATOM 1451 C C . LEU A 1 182 ? -10.358 5.889 -12.377 1.00 81.06 182 LEU A C 1
ATOM 1453 O O . LEU A 1 182 ? -11.327 5.812 -11.627 1.00 81.06 182 LEU A O 1
ATOM 1457 N N . GLY A 1 183 ? -9.621 4.824 -12.695 1.00 81.69 183 GLY A N 1
ATOM 1458 C CA . GLY A 1 183 ? -9.855 3.491 -12.149 1.00 81.69 183 GLY A CA 1
ATOM 1459 C C . GLY A 1 183 ? -9.678 3.442 -10.631 1.00 81.69 183 GLY A C 1
ATOM 1460 O O . GLY A 1 183 ? -10.500 2.838 -9.945 1.00 81.69 183 GLY A O 1
ATOM 1461 N N . VAL A 1 184 ? -8.654 4.118 -10.100 1.00 79.50 184 VAL A N 1
ATOM 1462 C CA . VAL A 1 184 ? -8.419 4.234 -8.652 1.00 79.50 184 VAL A CA 1
ATOM 1463 C C . VAL A 1 184 ? -9.556 4.991 -7.970 1.00 79.50 184 VAL A C 1
ATOM 1465 O O . VAL A 1 184 ? -10.090 4.486 -6.986 1.00 79.50 184 VAL A O 1
ATOM 1468 N N . GLU A 1 185 ? -9.975 6.138 -8.508 1.00 82.31 185 GLU A N 1
ATOM 1469 C CA . GLU A 1 185 ? -11.079 6.932 -7.948 1.00 82.31 185 GLU A CA 1
ATOM 1470 C C . GLU A 1 185 ? -12.381 6.113 -7.908 1.00 82.31 185 GLU A C 1
ATOM 1472 O O . GLU A 1 185 ? -13.054 6.032 -6.879 1.00 82.31 185 GLU A O 1
ATOM 1477 N N . VAL A 1 186 ? -12.708 5.416 -9.003 1.00 83.94 186 VAL A N 1
ATOM 1478 C CA . VAL A 1 186 ? -13.867 4.511 -9.056 1.00 83.94 186 VAL A CA 1
ATOM 1479 C C . VAL A 1 186 ? -13.730 3.391 -8.024 1.00 83.94 186 VAL A C 1
ATOM 1481 O O . VAL A 1 186 ? -14.679 3.114 -7.292 1.00 83.94 186 VAL A O 1
ATOM 1484 N N . GLY A 1 187 ? -12.551 2.776 -7.915 1.00 81.31 187 GLY A N 1
ATOM 1485 C CA . GLY A 1 187 ? -12.270 1.741 -6.923 1.00 81.31 187 GLY A CA 1
ATOM 1486 C C . GLY A 1 187 ? -12.457 2.233 -5.486 1.00 81.31 187 GLY A C 1
ATOM 1487 O O . GLY A 1 187 ? -13.085 1.543 -4.682 1.00 81.31 187 GLY A O 1
ATOM 1488 N N . GLN A 1 188 ? -11.986 3.441 -5.170 1.00 84.12 188 GLN A N 1
ATOM 1489 C CA . GLN A 1 188 ? -12.155 4.074 -3.861 1.00 84.12 188 GLN A CA 1
ATOM 1490 C C . GLN A 1 188 ? -13.631 4.338 -3.550 1.00 84.12 188 GLN A C 1
ATOM 1492 O O . GLN A 1 188 ? -14.095 3.993 -2.463 1.00 84.12 188 GLN A O 1
ATOM 1497 N N . LEU A 1 189 ? -14.396 4.876 -4.504 1.00 87.62 189 LEU A N 1
ATOM 1498 C CA . LEU A 1 189 ? -15.835 5.101 -4.338 1.00 87.62 189 LEU A CA 1
ATOM 1499 C C . LEU A 1 189 ? -16.599 3.786 -4.135 1.00 87.62 189 LEU A C 1
ATOM 1501 O O . LEU A 1 189 ? -17.427 3.689 -3.227 1.00 87.62 189 LEU A O 1
ATOM 1505 N N . CYS A 1 190 ? -16.293 2.756 -4.928 1.00 90.12 190 CYS A N 1
ATOM 1506 C CA . CYS A 1 190 ? -16.870 1.423 -4.767 1.00 90.12 190 CYS A CA 1
ATOM 1507 C C . CYS A 1 190 ? -16.523 0.815 -3.402 1.00 90.12 190 CYS A C 1
ATOM 1509 O O . CYS A 1 190 ? -17.398 0.251 -2.745 1.00 90.12 190 CYS A O 1
ATOM 1511 N N . PHE A 1 191 ? -15.277 0.959 -2.948 1.00 88.69 191 PHE A N 1
ATOM 1512 C CA . PHE A 1 191 ? -14.832 0.482 -1.642 1.00 88.69 191 PHE A CA 1
ATOM 1513 C C . PHE A 1 191 ? -15.559 1.192 -0.494 1.00 88.69 191 PHE A C 1
ATOM 1515 O O . PHE A 1 191 ? -16.075 0.529 0.404 1.00 88.69 191 PHE A O 1
ATOM 1522 N N . ILE A 1 192 ? -15.665 2.525 -0.539 1.00 90.06 192 ILE A N 1
ATOM 1523 C CA . ILE A 1 192 ? -16.406 3.311 0.460 1.00 90.06 192 ILE A CA 1
ATOM 1524 C C . ILE A 1 192 ? -17.875 2.884 0.482 1.00 90.06 192 ILE A C 1
ATOM 1526 O O . ILE A 1 192 ? -18.425 2.636 1.554 1.00 90.06 192 ILE A O 1
ATOM 1530 N N . ALA A 1 193 ? -18.508 2.747 -0.686 1.00 92.69 193 ALA A N 1
ATOM 1531 C CA . ALA A 1 193 ? -19.888 2.286 -0.781 1.00 92.69 193 ALA A CA 1
ATOM 1532 C C . ALA A 1 193 ? -20.061 0.889 -0.162 1.00 92.69 193 ALA A C 1
ATOM 1534 O O . ALA A 1 193 ? -20.968 0.683 0.645 1.00 92.69 193 ALA A O 1
ATOM 1535 N N . ALA A 1 194 ? -19.159 -0.048 -0.466 1.00 93.38 194 ALA A N 1
ATOM 1536 C CA . ALA A 1 194 ? -19.162 -1.385 0.120 1.00 93.38 194 ALA A CA 1
ATOM 1537 C C . ALA A 1 194 ? -18.981 -1.347 1.647 1.00 93.38 194 ALA A C 1
ATOM 1539 O O . ALA A 1 194 ? -19.721 -2.020 2.363 1.00 93.38 194 ALA A O 1
ATOM 1540 N N . MET A 1 195 ? -18.064 -0.521 2.161 1.00 90.31 195 MET A N 1
ATOM 1541 C CA . MET A 1 195 ? -17.861 -0.311 3.599 1.00 90.31 195 MET A CA 1
ATOM 1542 C C . MET A 1 195 ? -19.104 0.260 4.283 1.00 90.31 195 MET A C 1
ATOM 1544 O O . MET A 1 195 ? -19.469 -0.206 5.359 1.00 90.31 195 MET A O 1
ATOM 1548 N N . LEU A 1 196 ? -19.783 1.233 3.671 1.00 93.44 196 LEU A N 1
ATOM 1549 C CA . LEU A 1 196 ? -21.012 1.817 4.216 1.00 93.44 196 LEU A CA 1
ATOM 1550 C C . LEU A 1 196 ? -22.161 0.806 4.239 1.00 93.44 196 LEU A C 1
ATOM 1552 O O . LEU A 1 196 ? -22.896 0.734 5.226 1.00 93.44 196 LEU A O 1
ATOM 1556 N N . VAL A 1 197 ? -22.299 -0.006 3.188 1.00 94.62 197 VAL A N 1
ATOM 1557 C CA . VAL A 1 197 ? -23.271 -1.108 3.149 1.00 94.62 197 VAL A CA 1
ATOM 1558 C C . VAL A 1 197 ? -22.946 -2.135 4.229 1.00 94.62 197 VAL A C 1
ATOM 1560 O O . VAL A 1 197 ? -23.829 -2.488 5.009 1.00 94.62 197 VAL A O 1
ATOM 1563 N N . ALA A 1 198 ? -21.687 -2.563 4.335 1.00 90.56 198 ALA A N 1
ATOM 1564 C CA . ALA A 1 198 ? -21.243 -3.493 5.365 1.00 90.56 198 ALA A CA 1
ATOM 1565 C C . ALA A 1 198 ? -21.517 -2.936 6.765 1.00 90.56 198 ALA A C 1
ATOM 1567 O O . ALA A 1 198 ? -22.115 -3.629 7.577 1.00 90.56 198 ALA A O 1
ATOM 1568 N N . TRP A 1 199 ? -21.179 -1.671 7.030 1.00 89.06 199 TRP A N 1
ATOM 1569 C CA . TRP A 1 199 ? -21.459 -1.006 8.302 1.00 89.06 199 TRP A CA 1
ATOM 1570 C C . TRP A 1 199 ? -22.957 -0.955 8.613 1.00 89.06 199 TRP A C 1
ATOM 1572 O O . TRP A 1 199 ? -23.356 -1.226 9.744 1.00 89.06 199 TRP A O 1
ATOM 1582 N N . ARG A 1 200 ? -23.806 -0.679 7.615 1.00 92.25 200 ARG A N 1
ATOM 1583 C CA . ARG A 1 200 ? -25.265 -0.666 7.780 1.00 92.25 200 ARG A CA 1
ATOM 1584 C C . ARG A 1 200 ? -25.830 -2.056 8.069 1.00 92.25 200 ARG A C 1
ATOM 1586 O O . ARG A 1 200 ? -26.706 -2.166 8.918 1.00 92.25 200 ARG A O 1
ATOM 1593 N N . VAL A 1 201 ? -25.357 -3.091 7.376 1.00 91.94 201 VAL A N 1
ATOM 1594 C CA . VAL A 1 201 ? -25.802 -4.483 7.563 1.00 91.94 201 VAL A CA 1
ATOM 1595 C C . VAL A 1 201 ? -25.316 -5.023 8.906 1.00 91.94 201 VAL A C 1
ATOM 1597 O O . VAL A 1 201 ? -26.105 -5.536 9.692 1.00 91.94 201 VAL A O 1
ATOM 1600 N N . VAL A 1 202 ? -24.031 -4.840 9.205 1.00 87.44 202 VAL A N 1
ATOM 1601 C CA . VAL A 1 202 ? -23.414 -5.217 10.479 1.00 87.44 202 VAL A CA 1
ATOM 1602 C C . VAL A 1 202 ? -24.101 -4.476 11.622 1.00 87.44 202 VAL A C 1
ATOM 1604 O O . VAL A 1 202 ? -24.493 -5.113 12.588 1.00 87.44 202 VAL A O 1
ATOM 1607 N N . GLY A 1 203 ? -24.362 -3.175 11.507 1.00 84.44 203 GLY A N 1
ATOM 1608 C CA . GLY A 1 203 ? -25.045 -2.396 12.544 1.00 84.44 203 GLY A CA 1
ATOM 1609 C C . GLY A 1 203 ? -26.489 -2.821 12.846 1.00 84.44 203 GLY A C 1
ATOM 1610 O O . GLY A 1 203 ? -27.032 -2.395 13.860 1.00 84.44 203 GLY A O 1
ATOM 1611 N N . GLN A 1 204 ? -27.118 -3.650 12.003 1.00 88.94 204 GLN A N 1
ATOM 1612 C CA . GLN A 1 204 ? -28.442 -4.223 12.277 1.00 88.94 204 GLN A CA 1
ATOM 1613 C C . GLN A 1 204 ? -28.388 -5.494 13.135 1.00 88.94 204 GLN A C 1
ATOM 1615 O O . GLN A 1 204 ? -29.425 -5.924 13.640 1.00 88.94 204 GLN A O 1
ATOM 1620 N N . LEU A 1 205 ? -27.212 -6.102 13.316 1.00 87.38 205 LEU A N 1
ATOM 1621 C CA . LEU A 1 205 ? -27.059 -7.257 14.196 1.00 87.38 205 LEU A CA 1
ATOM 1622 C C . LEU A 1 205 ? -27.008 -6.821 15.672 1.00 87.38 205 LEU A C 1
ATOM 1624 O O . LEU A 1 205 ? -26.362 -5.822 15.998 1.00 87.38 205 LEU A O 1
ATOM 1628 N N . PRO A 1 206 ? -27.625 -7.585 16.590 1.00 87.62 206 PRO A N 1
ATOM 1629 C CA . PRO A 1 206 ? -27.474 -7.368 18.023 1.00 87.62 206 PRO A CA 1
ATOM 1630 C C . PRO A 1 206 ? -26.084 -7.839 18.466 1.00 87.62 206 PRO A C 1
ATOM 1632 O O . PRO A 1 206 ? -25.878 -9.006 18.804 1.00 87.62 206 PRO A O 1
ATOM 1635 N N . TRP A 1 207 ? -25.107 -6.935 18.434 1.00 86.19 207 TRP A N 1
ATOM 1636 C CA . TRP A 1 207 ? -23.747 -7.257 18.851 1.00 86.19 207 TRP A CA 1
ATOM 1637 C C . TRP A 1 207 ? -23.633 -7.337 20.373 1.00 86.19 207 TRP A C 1
ATOM 1639 O O . TRP A 1 207 ? -24.093 -6.433 21.072 1.00 86.19 207 TRP A O 1
ATOM 1649 N N . PRO A 1 208 ? -22.975 -8.375 20.910 1.00 88.81 208 PRO A N 1
ATOM 1650 C CA . PRO A 1 208 ? -22.616 -8.403 22.317 1.00 88.81 208 PRO A CA 1
ATOM 1651 C C . PRO A 1 208 ? -21.501 -7.386 22.619 1.00 88.81 208 PRO A C 1
ATOM 1653 O O . PRO A 1 208 ? -20.639 -7.125 21.782 1.00 88.81 208 PRO A O 1
ATOM 1656 N N . GLU A 1 209 ? -21.454 -6.883 23.856 1.00 85.12 209 GLU A N 1
ATOM 1657 C CA . GLU A 1 209 ? -20.501 -5.861 24.345 1.00 85.12 209 GLU A CA 1
ATOM 1658 C C . GLU A 1 209 ? -19.010 -6.209 24.171 1.00 85.12 209 GLU A C 1
ATOM 1660 O O . GLU A 1 209 ? -18.144 -5.352 24.312 1.00 85.12 209 GLU A O 1
AT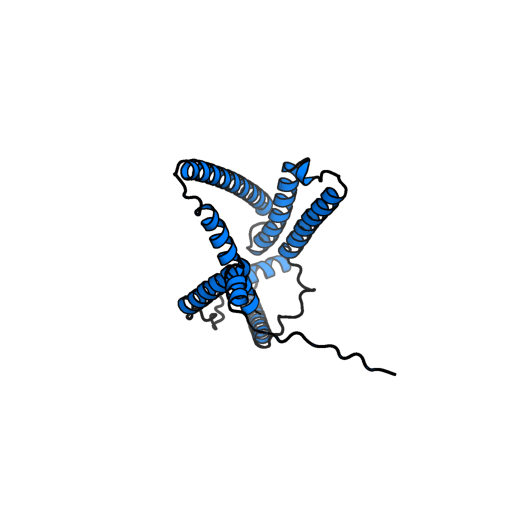OM 1665 N N . TRP A 1 210 ? -18.656 -7.462 23.884 1.00 88.62 210 TRP A N 1
ATOM 1666 C CA . TRP A 1 210 ? -17.269 -7.861 23.618 1.00 88.62 210 TRP A CA 1
ATOM 1667 C C . TRP A 1 210 ? -16.890 -7.792 22.132 1.00 88.62 210 TRP A C 1
ATOM 1669 O O . TRP A 1 210 ? -15.703 -7.849 21.812 1.00 88.62 210 TRP A O 1
ATOM 1679 N N . ALA A 1 211 ? -17.858 -7.652 21.221 1.00 87.88 211 ALA A N 1
ATOM 1680 C CA . ALA A 1 211 ? -17.637 -7.748 19.780 1.00 87.88 211 ALA A CA 1
ATOM 1681 C C . ALA A 1 211 ? -16.744 -6.636 19.213 1.00 87.88 211 ALA A C 1
ATOM 1683 O O . ALA A 1 211 ? -16.008 -6.879 18.259 1.00 87.88 211 ALA A O 1
ATOM 1684 N N . TRP A 1 212 ? -16.724 -5.448 19.829 1.00 82.44 212 TRP A N 1
ATOM 1685 C CA . TRP A 1 212 ? -15.823 -4.356 19.427 1.00 82.44 212 TRP A CA 1
ATOM 1686 C C . TRP A 1 212 ? -14.340 -4.744 19.516 1.00 82.44 212 TRP A C 1
ATOM 1688 O O . TRP A 1 212 ? -13.501 -4.144 18.847 1.00 82.44 212 TRP A O 1
ATOM 1698 N N . ARG A 1 213 ? -14.004 -5.765 20.316 1.00 87.31 213 ARG A N 1
ATOM 1699 C CA . ARG A 1 213 ? -12.633 -6.265 20.452 1.00 87.31 213 ARG A CA 1
ATOM 1700 C C . ARG A 1 213 ? -12.172 -7.011 19.200 1.00 87.31 213 ARG A C 1
ATOM 1702 O O . ARG A 1 213 ? -10.983 -6.993 18.913 1.00 87.31 213 ARG A O 1
ATOM 1709 N N . LEU A 1 214 ? -13.077 -7.625 18.433 1.00 87.56 214 LEU A N 1
ATOM 1710 C CA . LEU A 1 214 ? -12.730 -8.412 17.243 1.00 87.56 214 LEU A CA 1
ATOM 1711 C C . LEU A 1 214 ? -11.895 -7.630 16.210 1.00 87.56 214 LEU A C 1
ATOM 1713 O O . LEU A 1 214 ? -10.792 -8.087 15.906 1.00 87.56 214 LEU A O 1
ATOM 1717 N N . PRO A 1 215 ? -12.329 -6.457 15.698 1.00 85.69 215 PRO A N 1
ATOM 1718 C CA . PRO A 1 215 ? -11.525 -5.702 14.735 1.00 85.69 215 PRO A CA 1
ATOM 1719 C C . PRO A 1 215 ? -10.198 -5.219 15.333 1.00 85.69 215 PRO A C 1
ATOM 1721 O O . PRO A 1 215 ? -9.181 -5.228 14.645 1.00 85.69 215 PRO A O 1
ATOM 1724 N N . VAL A 1 216 ? -10.176 -4.863 16.622 1.00 87.06 216 VAL A N 1
ATOM 1725 C CA . VAL A 1 216 ? -8.955 -4.430 17.321 1.00 87.06 216 VAL A CA 1
ATOM 1726 C C . VAL A 1 216 ? -7.921 -5.559 17.368 1.00 87.06 216 VAL A C 1
ATOM 1728 O O . VAL A 1 216 ? -6.759 -5.341 17.030 1.00 87.06 216 VAL A O 1
ATOM 1731 N N . TYR A 1 217 ? -8.340 -6.776 17.728 1.00 87.69 217 TYR A N 1
ATOM 1732 C CA . TYR A 1 217 ? -7.453 -7.940 17.755 1.00 87.69 217 TYR A CA 1
ATOM 1733 C C . TYR A 1 217 ? -7.051 -8.420 16.362 1.00 87.69 217 TYR A C 1
ATOM 1735 O O . TYR A 1 217 ? -5.905 -8.832 16.187 1.00 87.69 217 TYR A O 1
ATOM 1743 N N . ALA A 1 218 ? -7.930 -8.312 15.366 1.00 84.50 218 ALA A N 1
ATOM 1744 C CA . ALA A 1 218 ? -7.590 -8.628 13.983 1.00 84.50 218 ALA A CA 1
ATOM 1745 C C . ALA A 1 218 ? -6.496 -7.692 13.438 1.00 84.50 218 ALA A C 1
ATOM 1747 O O . ALA A 1 218 ? -5.480 -8.164 12.923 1.00 84.50 218 ALA A O 1
ATOM 1748 N N . ILE A 1 219 ? -6.661 -6.374 13.611 1.00 87.31 219 ILE A N 1
ATOM 1749 C CA . ILE A 1 219 ? -5.682 -5.372 13.164 1.00 87.31 219 ILE A CA 1
ATOM 1750 C C . ILE A 1 219 ? -4.362 -5.540 13.922 1.00 87.31 219 ILE A C 1
ATOM 1752 O O . ILE A 1 219 ? -3.308 -5.629 13.296 1.00 87.31 219 ILE A O 1
ATOM 1756 N N . GLY A 1 220 ? -4.412 -5.637 15.255 1.00 83.75 220 GLY A N 1
ATOM 1757 C CA . GLY A 1 220 ? -3.216 -5.770 16.089 1.00 83.75 220 GLY A CA 1
ATOM 1758 C C . GLY A 1 220 ? -2.409 -7.036 15.789 1.00 83.75 220 GLY A C 1
ATOM 1759 O O . GLY A 1 220 ? -1.189 -6.969 15.660 1.00 83.75 220 GLY A O 1
ATOM 1760 N N . THR A 1 221 ? -3.081 -8.174 15.596 1.00 86.31 221 THR A N 1
ATOM 1761 C CA . THR A 1 221 ? -2.423 -9.443 15.232 1.00 86.31 221 THR A CA 1
ATOM 1762 C C . THR A 1 221 ? -1.772 -9.362 13.855 1.00 86.31 221 THR A C 1
ATOM 1764 O O . THR A 1 221 ? -0.630 -9.784 13.686 1.00 86.31 221 THR A O 1
ATOM 1767 N N . THR A 1 222 ? -2.471 -8.779 12.876 1.00 81.75 222 THR A N 1
ATOM 1768 C CA . THR A 1 222 ? -1.947 -8.620 11.511 1.00 81.75 222 THR A CA 1
ATOM 1769 C C . THR A 1 222 ? -0.729 -7.696 11.493 1.00 81.75 222 THR A C 1
ATOM 1771 O O . THR A 1 222 ? 0.270 -8.005 10.848 1.00 81.75 222 THR A O 1
ATOM 1774 N N . ALA A 1 223 ? -0.777 -6.589 12.238 1.00 78.62 223 ALA A N 1
ATOM 1775 C CA . ALA A 1 223 ? 0.352 -5.674 12.371 1.00 78.62 223 ALA A CA 1
ATOM 1776 C C . ALA A 1 223 ? 1.568 -6.363 13.011 1.00 78.62 223 ALA A C 1
ATOM 1778 O O . ALA A 1 223 ? 2.667 -6.282 12.469 1.00 78.62 223 ALA A O 1
ATOM 1779 N N . ALA A 1 224 ? 1.365 -7.097 14.111 1.00 80.88 224 ALA A N 1
ATOM 1780 C CA . ALA A 1 224 ? 2.434 -7.835 14.779 1.00 80.88 224 ALA A CA 1
ATOM 1781 C C . ALA A 1 224 ? 3.062 -8.903 13.870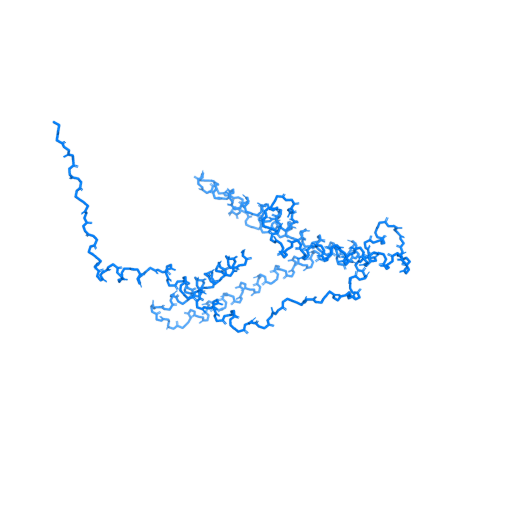 1.00 80.88 224 ALA A C 1
ATOM 1783 O O . ALA A 1 224 ? 4.286 -9.005 13.818 1.00 80.88 224 ALA A O 1
ATOM 1784 N N . PHE A 1 225 ? 2.248 -9.649 13.113 1.00 83.38 225 PHE A N 1
ATOM 1785 C CA . PHE A 1 225 ? 2.731 -10.598 12.106 1.00 83.38 225 PHE A CA 1
ATOM 1786 C C . PHE A 1 225 ? 3.675 -9.924 11.100 1.00 83.38 225 PHE A C 1
ATOM 1788 O O . PHE A 1 225 ? 4.795 -10.391 10.909 1.00 83.38 225 PHE A O 1
ATOM 1795 N N . TRP A 1 226 ? 3.260 -8.803 10.500 1.00 71.69 226 TRP A N 1
ATOM 1796 C CA . TRP A 1 226 ? 4.078 -8.090 9.514 1.00 71.69 226 TRP A CA 1
ATOM 1797 C C . TRP A 1 226 ? 5.350 -7.488 10.118 1.00 71.69 226 TRP A C 1
ATOM 1799 O O . TRP A 1 226 ? 6.396 -7.504 9.472 1.00 71.69 226 TRP A O 1
ATOM 1809 N N . SER A 1 227 ? 5.296 -6.991 11.357 1.00 71.56 227 SER A N 1
ATOM 1810 C CA . SER A 1 227 ? 6.487 -6.506 12.060 1.00 71.56 227 SER A CA 1
ATOM 1811 C C . SER A 1 227 ? 7.496 -7.625 12.309 1.00 71.56 227 SER A C 1
ATOM 1813 O O . SER A 1 227 ? 8.675 -7.443 12.021 1.00 71.56 227 SER A O 1
ATOM 1815 N N . ILE A 1 228 ? 7.041 -8.785 12.792 1.00 75.00 228 ILE A N 1
ATOM 1816 C CA . ILE A 1 228 ? 7.903 -9.953 13.020 1.00 75.00 228 ILE A CA 1
ATOM 1817 C C . ILE A 1 228 ? 8.510 -10.417 11.698 1.00 75.00 228 ILE A C 1
ATOM 1819 O O . ILE A 1 228 ? 9.726 -10.554 11.620 1.00 75.00 228 ILE A O 1
ATOM 1823 N N . ALA A 1 229 ? 7.689 -10.559 10.653 1.00 66.38 229 ALA A N 1
ATOM 1824 C CA . ALA A 1 229 ? 8.143 -10.948 9.323 1.00 66.38 229 ALA A CA 1
ATOM 1825 C C . ALA A 1 229 ? 9.224 -10.017 8.770 1.00 66.38 229 ALA A C 1
ATOM 1827 O O . ALA A 1 229 ? 10.160 -10.468 8.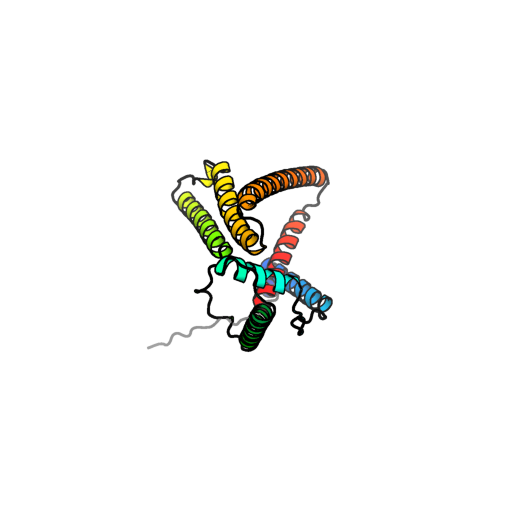116 1.00 66.38 229 ALA A O 1
ATOM 1828 N N . ARG A 1 230 ? 9.107 -8.711 9.034 1.00 69.88 230 ARG A N 1
ATOM 1829 C CA . ARG A 1 230 ? 10.098 -7.736 8.587 1.00 69.88 230 ARG A CA 1
ATOM 1830 C C . ARG A 1 230 ? 11.387 -7.815 9.397 1.00 69.88 230 ARG A C 1
ATOM 1832 O O . ARG A 1 230 ? 12.443 -7.708 8.797 1.00 69.88 230 ARG A O 1
ATOM 1839 N N . ILE A 1 231 ? 11.303 -8.021 10.714 1.00 73.12 231 ILE A N 1
ATOM 1840 C CA . ILE A 1 231 ? 12.477 -8.183 11.586 1.00 73.12 231 ILE A CA 1
ATOM 1841 C C . ILE A 1 231 ? 13.239 -9.467 11.245 1.00 73.12 231 ILE A C 1
ATOM 1843 O O . ILE A 1 231 ? 14.457 -9.439 11.208 1.00 73.12 231 ILE A O 1
ATOM 1847 N N . SER A 1 232 ? 12.540 -10.570 10.966 1.00 64.38 232 SER A N 1
ATOM 1848 C CA . SER A 1 232 ? 13.164 -11.847 10.590 1.00 64.38 232 SER A CA 1
ATOM 1849 C C . SER A 1 232 ? 13.734 -11.878 9.171 1.00 64.38 232 SER A C 1
ATOM 1851 O O . SER A 1 232 ? 14.372 -12.856 8.802 1.00 64.38 232 SER A O 1
ATOM 1853 N N . ALA A 1 233 ? 13.398 -10.883 8.348 1.00 58.22 233 ALA A N 1
ATOM 1854 C CA . ALA A 1 233 ? 13.900 -10.743 6.985 1.00 58.22 233 ALA A CA 1
ATOM 1855 C C . ALA A 1 233 ? 15.161 -9.859 6.901 1.00 58.22 233 ALA A C 1
ATOM 1857 O O . ALA A 1 233 ? 15.659 -9.659 5.796 1.00 58.22 233 ALA A O 1
ATOM 1858 N N . PHE A 1 234 ? 15.624 -9.317 8.034 1.00 46.81 234 PHE A N 1
ATOM 1859 C CA . PHE A 1 234 ? 16.974 -8.774 8.216 1.00 46.81 234 PHE A CA 1
ATOM 1860 C C . PHE A 1 234 ? 17.884 -9.870 8.778 1.00 46.81 234 PHE A C 1
ATOM 1862 O O . PHE A 1 234 ? 19.089 -9.836 8.460 1.00 46.81 234 PHE A O 1
#